Protein AF-A0A3R7PJN4-F1 (afdb_monomer)

Organism: Penaeus vannamei (NCBI:txid6689)

InterPro domains:
  IPR027819 Guanine nucleotide exchange factor C9orf72 [PF15019] (4-76)
  IPR027819 Guanine nucleotide exchange factor C9orf72 [PS51835] (1-206)
  IPR027819 Guanine nucleotide exchange factor C9orf72 [PTHR31855] (3-205)

Foldseek 3Di:
DVVCLLDDPVLVVLADDDDPPDADADALRRPYYDGDADPVRDTPDAQLRCLCRQAKDWDQDPPVRWIWIFDHNVVSVVSNVVQVVVVVVCVVVVHPRPRDDRPPGIHTDDDDFPLVVVLVVVLVVCPVPDPVVSSVSSVVSSVVLLVLLVVLVVCCVPPVVVCCVVVVDPALLVVSCVVVVGDPNRVSSSQVSNCVVPPPSNVVRVD

Nearest PDB structures (foldseek):
  6lt0-assembly1_F  TM=8.855E-01  e=4.255E-09  Homo sapiens
  5u1a-assembly1_F  TM=3.005E-01  e=2.793E+00  Helicobacter pylori
  6rz8-assembly1_A  TM=2.464E-01  e=9.969E+00  Homo sapiens
  6tq9-assembly1_A  TM=1.729E-01  e=7.466E+00  Homo sapiens

pLDDT: me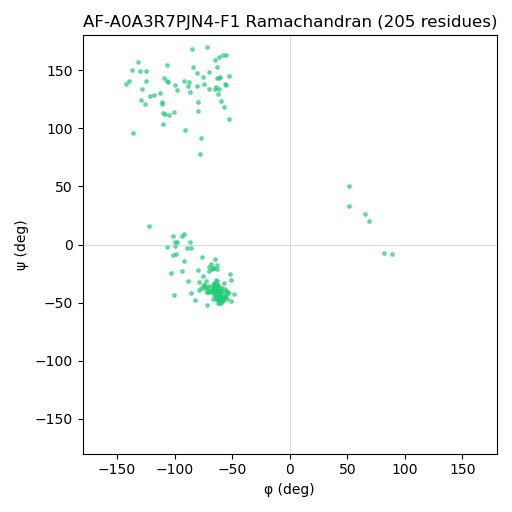an 86.38, std 9.2, range [49.72, 96.75]

Mean predicted aligned error: 6.64 Å

Secondary structure (DSSP, 8-state):
--GGGGS-TTTGGG-B---TTS-----TT-SSB--PPPTTS-----HHHHHTSSS--EEEETTTTEEEEPPPHHHHHHHHHHHHHHHHHHHHTT----PPPSTTS-EE-----HHHHHHHHHHHTTTTS-HHHHHHHHHHHHHHHHHHHHHHHHHHHHTHHHHHHHH--SSHHHHHHHHHT--HHHHHHHHHHHHHHSTTHHHHHH-

Solvent-accessible surface area (backbone atoms only — not comparable to full-atom values): 12279 Å² total; per-residue (Å²): 118,76,73,64,75,78,51,59,78,86,50,52,83,45,36,46,90,62,58,95,90,54,88,49,77,78,59,47,84,45,77,45,72,53,68,65,58,47,97,85,68,51,68,81,73,56,46,60,51,59,41,66,21,92,57,57,52,76,50,73,40,78,91,77,73,43,48,28,28,40,50,59,62,56,57,32,53,51,49,28,54,51,50,52,52,51,53,53,50,26,64,75,67,74,46,78,86,78,75,61,81,59,88,80,50,66,45,74,68,88,76,81,33,64,65,59,54,53,51,49,59,58,51,60,72,40,66,89,51,58,70,66,59,53,51,51,51,52,52,52,51,54,50,50,45,51,52,51,15,51,48,52,55,52,42,54,75,70,43,38,79,58,43,43,72,73,70,65,51,92,46,63,56,60,47,50,27,65,76,68,73,35,54,77,56,40,43,52,54,31,40,53,50,26,26,72,76,40,76,64,44,48,45,67,53,74,107

Radius of gyration: 19.87 Å; Cα contacts (8 Å, |Δi|>4): 194; chains: 1; bounding box: 52×31×54 Å

Structure (mmCIF, N/CA/C/O backbone):
data_AF-A0A3R7PJN4-F1
#
_entry.id   AF-A0A3R7PJN4-F1
#
loop_
_atom_site.group_PDB
_atom_site.id
_atom_site.type_symbol
_atom_site.label_atom_id
_atom_site.label_alt_id
_atom_site.label_comp_id
_atom_site.label_asym_id
_atom_site.label_entity_id
_atom_site.label_seq_id
_atom_site.pdbx_PDB_ins_code
_atom_site.Cartn_x
_atom_site.Cartn_y
_atom_site.Cartn_z
_atom_site.occupancy
_atom_site.B_iso_or_equiv
_atom_site.auth_seq_id
_atom_site.auth_comp_id
_atom_site.auth_asym_id
_atom_site.auth_atom_id
_atom_site.pdbx_PDB_model_num
ATOM 1 N N . MET A 1 1 ? -17.614 3.278 -0.167 1.00 60.38 1 MET A N 1
ATOM 2 C CA . MET A 1 1 ? -16.327 2.644 -0.522 1.00 60.38 1 MET A CA 1
ATOM 3 C C . MET A 1 1 ? -15.452 2.626 0.725 1.00 60.38 1 MET A C 1
ATOM 5 O O . MET A 1 1 ? -14.928 3.664 1.093 1.00 60.38 1 MET A O 1
ATOM 9 N N . TRP A 1 2 ? -15.399 1.496 1.438 1.00 81.19 2 TRP A N 1
ATOM 10 C CA . TRP A 1 2 ? -14.780 1.407 2.773 1.00 81.19 2 TRP A CA 1
ATOM 11 C C . TRP A 1 2 ? -13.247 1.556 2.729 1.00 81.19 2 TRP A C 1
ATOM 13 O O . TRP A 1 2 ? -12.684 2.296 3.523 1.00 81.19 2 TRP A O 1
ATOM 23 N N . ILE A 1 3 ? -12.588 0.978 1.716 1.00 85.94 3 ILE A N 1
ATOM 24 C CA . ILE A 1 3 ? -11.120 1.035 1.549 1.00 85.94 3 ILE A CA 1
ATOM 25 C C . ILE A 1 3 ? -10.607 2.469 1.326 1.00 85.94 3 ILE A C 1
ATOM 27 O O . ILE A 1 3 ? -9.560 2.831 1.849 1.00 85.94 3 ILE A O 1
ATOM 31 N N . ALA A 1 4 ? -11.367 3.314 0.621 1.00 87.19 4 ALA A N 1
ATOM 32 C CA . ALA A 1 4 ? -10.977 4.702 0.351 1.00 87.19 4 ALA A CA 1
ATOM 33 C C . ALA A 1 4 ? -10.846 5.564 1.619 1.00 87.19 4 ALA A C 1
ATOM 35 O O . ALA A 1 4 ? -10.234 6.623 1.575 1.00 87.19 4 ALA A O 1
ATOM 36 N N . GLN A 1 5 ? -11.416 5.129 2.749 1.00 89.00 5 GLN A N 1
ATOM 37 C CA . GLN A 1 5 ? -11.295 5.846 4.023 1.00 89.00 5 GLN A CA 1
ATOM 38 C C . GLN A 1 5 ? -9.870 5.808 4.593 1.00 89.00 5 GLN A C 1
ATOM 40 O O . GLN A 1 5 ? -9.554 6.611 5.467 1.00 89.00 5 GLN A O 1
ATOM 45 N N . PHE A 1 6 ? -9.029 4.892 4.101 1.00 90.62 6 PHE A N 1
ATOM 46 C CA . PHE A 1 6 ? -7.635 4.728 4.514 1.00 90.62 6 PHE A CA 1
ATOM 47 C C . PHE A 1 6 ? -6.634 5.371 3.543 1.00 90.62 6 PHE A C 1
ATOM 49 O O . PHE A 1 6 ? -5.433 5.313 3.786 1.00 90.62 6 PHE A O 1
ATOM 56 N N . SER A 1 7 ? -7.110 5.967 2.448 1.00 86.44 7 SER A N 1
ATOM 57 C CA . SER A 1 7 ? -6.264 6.657 1.473 1.00 86.44 7 SER A CA 1
ATOM 58 C C . SER A 1 7 ? -5.978 8.095 1.895 1.00 86.44 7 SER A C 1
ATOM 60 O O . SER A 1 7 ? -6.796 8.740 2.555 1.00 86.44 7 SER A O 1
ATOM 62 N N . ASP A 1 8 ? -4.838 8.621 1.448 1.00 83.88 8 ASP A N 1
ATOM 63 C CA . ASP A 1 8 ? -4.563 10.052 1.537 1.00 83.88 8 ASP A CA 1
ATOM 64 C C . ASP A 1 8 ? -5.616 10.828 0.714 1.00 83.88 8 ASP A C 1
ATOM 66 O O . ASP A 1 8 ? -5.901 10.444 -0.428 1.00 83.88 8 ASP A O 1
ATOM 70 N N . PRO A 1 9 ? -6.205 11.915 1.250 1.00 84.81 9 PRO A N 1
ATOM 71 C CA . PRO A 1 9 ? -7.140 12.758 0.508 1.00 84.81 9 PRO A CA 1
ATOM 72 C C . PRO A 1 9 ? -6.627 13.224 -0.863 1.00 84.81 9 PRO A C 1
ATOM 74 O O . PRO A 1 9 ? -7.428 13.400 -1.779 1.00 84.81 9 PRO A O 1
ATOM 77 N N . SER A 1 10 ? -5.313 13.397 -1.019 1.00 85.94 10 SER A N 1
ATOM 78 C CA . SER A 1 10 ? -4.667 13.775 -2.281 1.00 85.94 10 SER A CA 1
ATOM 79 C C . SER A 1 10 ? -4.679 12.668 -3.345 1.00 85.94 10 SER A C 1
ATOM 81 O O . SER A 1 10 ? -4.627 12.976 -4.534 1.00 85.94 10 SER A O 1
ATOM 83 N N . GLU A 1 11 ? -4.818 11.396 -2.958 1.00 83.88 11 GLU A N 1
ATOM 84 C CA . GLU A 1 11 ? -4.874 10.252 -3.882 1.00 83.88 11 GLU A CA 1
ATOM 85 C C . GLU A 1 11 ? -6.308 9.887 -4.307 1.00 83.88 11 GLU A C 1
ATOM 87 O O . GLU A 1 11 ? -6.516 9.157 -5.284 1.00 83.88 11 GLU A O 1
ATOM 92 N N . LEU A 1 12 ? -7.322 10.415 -3.612 1.00 84.88 12 LEU A N 1
ATOM 93 C CA . LEU A 1 12 ? -8.732 10.156 -3.921 1.00 84.88 12 LEU A CA 1
ATOM 94 C C . LEU A 1 12 ? -9.150 10.590 -5.339 1.00 84.88 12 LEU A C 1
ATOM 96 O O . LEU A 1 12 ? -9.867 9.817 -5.980 1.00 84.88 12 LEU A O 1
ATOM 100 N N . PRO A 1 13 ? -8.710 11.745 -5.883 1.00 89.00 13 PRO A N 1
ATOM 101 C CA . PRO A 1 13 ? -9.045 12.144 -7.254 1.00 89.00 13 PRO A CA 1
ATOM 102 C C . PRO A 1 13 ? -8.504 11.186 -8.324 1.00 89.00 13 PRO A C 1
ATOM 104 O O . PRO A 1 13 ? -9.025 11.149 -9.435 1.00 89.00 13 PRO A O 1
ATOM 107 N N . VAL A 1 14 ? -7.477 10.398 -7.990 1.00 87.69 14 VAL A N 1
ATOM 108 C CA . VAL A 1 14 ? -6.848 9.406 -8.879 1.00 87.69 14 VAL A CA 1
ATOM 109 C C . VAL A 1 14 ? -7.500 8.021 -8.725 1.00 87.69 14 VAL A C 1
ATOM 111 O O . VAL A 1 14 ? -7.012 7.019 -9.242 1.00 87.69 14 VAL A O 1
ATOM 114 N N . SER A 1 15 ? -8.614 7.932 -7.999 1.00 89.75 15 SER A N 1
ATOM 115 C CA . SER A 1 15 ? -9.403 6.712 -7.839 1.00 89.75 15 SER A CA 1
ATOM 116 C C . SER A 1 15 ? -10.700 6.784 -8.641 1.00 89.75 15 SER A C 1
ATOM 118 O O . SER A 1 15 ? -11.234 7.858 -8.909 1.00 89.75 15 SER A O 1
ATOM 120 N N . ARG A 1 16 ? -11.239 5.624 -9.025 1.00 88.56 16 ARG A N 1
ATOM 121 C CA . ARG A 1 16 ? -12.432 5.531 -9.872 1.00 88.56 16 ARG A CA 1
ATOM 122 C C . ARG A 1 16 ? -13.489 4.609 -9.280 1.00 88.56 16 ARG A C 1
ATOM 124 O O . ARG A 1 16 ? -13.254 3.418 -9.062 1.00 88.56 16 ARG A O 1
ATOM 131 N N . LEU A 1 17 ? -14.690 5.158 -9.107 1.00 85.06 17 LEU A N 1
ATOM 132 C CA . LEU A 1 17 ? -15.890 4.384 -8.804 1.00 85.06 17 LEU A CA 1
ATOM 133 C C . LEU A 1 17 ? -16.375 3.648 -10.053 1.00 85.06 17 LEU A C 1
ATOM 135 O O . LEU A 1 17 ? -16.381 4.189 -11.156 1.00 85.06 17 LEU A O 1
ATOM 139 N N . CYS A 1 18 ? -16.780 2.400 -9.858 1.00 83.62 18 CYS A N 1
ATOM 140 C CA . CYS A 1 18 ? -17.282 1.539 -10.916 1.00 83.62 18 CYS A CA 1
ATOM 141 C C . CYS A 1 18 ? -18.812 1.564 -10.910 1.00 83.62 18 CYS A C 1
ATOM 143 O O . CYS A 1 18 ? -19.429 1.442 -9.851 1.00 83.62 18 CYS A O 1
ATOM 145 N N . LEU A 1 19 ? -19.410 1.725 -12.087 1.00 81.12 19 LEU A N 1
ATOM 146 C CA . LEU A 1 19 ? -20.859 1.713 -12.286 1.00 81.12 19 LEU A CA 1
ATOM 147 C C . LEU A 1 19 ? -21.257 0.391 -12.949 1.00 81.12 19 LEU A C 1
ATOM 149 O O . LEU A 1 19 ? -20.549 -0.098 -13.824 1.00 81.12 19 LEU A O 1
ATOM 153 N N . SER A 1 20 ? -22.378 -0.191 -12.523 1.00 74.12 20 SER A N 1
ATOM 154 C CA . SER A 1 20 ? -22.782 -1.563 -12.877 1.00 74.12 20 SER A CA 1
ATOM 155 C C . SER A 1 20 ? -23.103 -1.782 -14.358 1.00 74.12 20 SER A C 1
ATOM 157 O O . SER A 1 20 ? -23.098 -2.919 -14.818 1.00 74.12 20 SER A O 1
ATOM 159 N N . TYR A 1 21 ? -23.390 -0.715 -15.100 1.00 74.50 21 TYR A N 1
ATOM 160 C CA . TYR A 1 21 ? -23.859 -0.764 -16.486 1.00 74.50 21 TYR A CA 1
ATOM 161 C C . TYR A 1 21 ? -22.755 -0.516 -17.525 1.00 74.50 21 TYR A C 1
ATOM 163 O O . TYR A 1 21 ? -23.032 -0.492 -18.721 1.00 74.50 21 TYR A O 1
ATOM 171 N N . THR A 1 22 ? -21.507 -0.328 -17.092 1.00 76.62 22 THR A N 1
ATOM 172 C CA . THR A 1 22 ? -20.364 -0.073 -17.975 1.00 76.62 22 THR A CA 1
ATOM 173 C C . THR A 1 22 ? -19.248 -1.081 -17.737 1.00 76.62 22 THR A C 1
ATOM 175 O O . THR A 1 22 ? -18.951 -1.463 -16.605 1.00 76.62 22 THR A O 1
ATOM 178 N N . GLN A 1 23 ? -18.600 -1.513 -18.820 1.00 75.56 23 GLN A N 1
ATOM 179 C CA . GLN A 1 23 ? -17.358 -2.272 -18.719 1.00 75.56 23 GLN A CA 1
ATOM 180 C C . GLN A 1 23 ? -16.205 -1.306 -18.459 1.00 75.56 23 GLN A C 1
ATOM 182 O O . GLN A 1 23 ? -15.960 -0.385 -19.236 1.00 75.56 23 GLN A O 1
ATOM 187 N N . TRP A 1 24 ? -15.484 -1.529 -17.364 1.00 80.75 24 TRP A N 1
ATOM 188 C CA . TRP A 1 24 ? -14.350 -0.702 -16.970 1.00 80.75 24 TRP A CA 1
ATOM 189 C C . TRP A 1 24 ? -13.059 -1.493 -17.131 1.00 80.75 24 TRP A C 1
ATOM 191 O O . TRP A 1 24 ? -12.820 -2.452 -16.399 1.00 80.75 24 TRP A O 1
ATOM 201 N N . SER A 1 25 ? -12.203 -1.081 -18.067 1.00 82.56 25 SER A N 1
ATOM 202 C CA . SER A 1 25 ? -10.863 -1.653 -18.198 1.00 82.56 25 SER A CA 1
ATOM 203 C C . SER A 1 25 ? -9.970 -1.242 -17.031 1.00 82.56 25 SER A C 1
ATOM 205 O O . SER A 1 25 ? -10.080 -0.122 -16.524 1.00 82.56 25 SER A O 1
ATOM 207 N N . PHE A 1 26 ? -9.043 -2.118 -16.648 1.00 86.31 26 PHE A N 1
ATOM 208 C CA . PHE A 1 26 ? -7.996 -1.782 -15.687 1.00 86.31 26 PHE A CA 1
ATOM 209 C C . PHE A 1 26 ? -7.063 -0.694 -16.241 1.00 86.31 26 PHE A C 1
ATOM 211 O O . PHE A 1 26 ? -6.618 -0.786 -17.392 1.00 86.31 26 PHE A O 1
ATOM 218 N N . HIS A 1 27 ? -6.741 0.300 -15.406 1.00 88.12 27 HIS A N 1
ATOM 219 C CA . HIS A 1 27 ? -5.726 1.316 -15.694 1.00 88.12 27 HIS A CA 1
ATOM 220 C C . HIS A 1 27 ? -4.625 1.315 -14.623 1.00 88.12 27 HIS A C 1
ATOM 222 O O . HIS A 1 27 ? -4.946 1.453 -13.443 1.00 88.12 27 HIS A O 1
ATOM 228 N N . PRO A 1 28 ? -3.339 1.229 -15.009 1.00 87.12 28 PRO A N 1
ATOM 229 C CA . PRO A 1 28 ? -2.222 1.124 -14.063 1.00 87.12 28 PRO A CA 1
ATOM 230 C C . PRO A 1 28 ? -1.986 2.375 -13.206 1.00 87.12 28 PRO A C 1
ATOM 232 O O . PRO A 1 28 ? -1.357 2.269 -12.157 1.00 87.12 28 PRO A O 1
ATOM 235 N N . GLY A 1 29 ? -2.477 3.540 -13.645 1.00 87.06 29 GLY A N 1
ATOM 236 C CA . GLY A 1 29 ? -2.288 4.823 -12.960 1.00 87.06 29 GLY A CA 1
ATOM 237 C C . GLY A 1 29 ? -3.353 5.176 -11.918 1.00 87.06 29 GLY A C 1
ATOM 238 O O . GLY A 1 29 ? -3.240 6.225 -11.297 1.00 87.06 29 GLY A O 1
ATOM 239 N N . LEU A 1 30 ? -4.391 4.351 -11.739 1.00 89.44 30 LEU A N 1
ATOM 240 C CA . LEU A 1 30 ? -5.427 4.601 -10.731 1.00 89.44 30 LEU A CA 1
ATOM 241 C C . LEU A 1 30 ? -5.036 3.986 -9.384 1.00 89.44 30 LEU A C 1
ATOM 243 O O . LEU A 1 30 ? -4.622 2.828 -9.347 1.00 89.44 30 LEU A O 1
ATOM 247 N N . SER A 1 31 ? -5.241 4.727 -8.289 1.00 88.25 31 SER A N 1
ATOM 248 C CA . SER A 1 31 ? -4.926 4.253 -6.927 1.00 88.25 31 SER A CA 1
ATOM 249 C C . SER A 1 31 ? -5.919 3.181 -6.466 1.00 88.25 31 SER A C 1
ATOM 251 O O . SER A 1 31 ? -5.532 2.065 -6.122 1.00 88.25 31 SER A O 1
ATOM 253 N N . ILE A 1 32 ? -7.225 3.465 -6.557 1.00 91.56 32 ILE A N 1
ATOM 254 C CA . ILE A 1 32 ? -8.272 2.465 -6.334 1.00 91.56 32 ILE A CA 1
ATOM 255 C C . ILE A 1 32 ? -9.249 2.461 -7.502 1.00 91.56 32 ILE A C 1
ATOM 257 O O . ILE A 1 32 ? -9.734 3.504 -7.937 1.00 91.56 32 ILE A O 1
ATOM 261 N N . GLN A 1 33 ? -9.584 1.274 -7.997 1.00 89.94 33 GLN A N 1
ATOM 262 C CA . GLN A 1 33 ? -10.549 1.107 -9.077 1.00 89.94 33 GLN A CA 1
ATOM 263 C C . GLN A 1 33 ? -11.413 -0.131 -8.857 1.00 89.94 33 GLN A C 1
ATOM 265 O O . GLN A 1 33 ? -10.920 -1.187 -8.465 1.00 89.94 33 GLN A O 1
ATOM 270 N N . GLY A 1 34 ? -12.710 -0.001 -9.129 1.00 86.56 34 GLY A N 1
ATOM 271 C CA . GLY A 1 34 ? -13.596 -1.155 -9.256 1.00 86.56 34 GLY A CA 1
ATOM 272 C C . GLY A 1 34 ? -13.596 -1.681 -10.691 1.00 86.56 34 GLY A C 1
ATOM 273 O O . GLY A 1 34 ? -13.615 -0.897 -11.642 1.00 86.56 34 GLY A O 1
ATOM 274 N N . ILE A 1 35 ? -13.596 -3.004 -10.840 1.00 82.62 35 ILE A N 1
ATOM 275 C CA . ILE A 1 35 ? -13.729 -3.687 -12.129 1.00 82.62 35 ILE A CA 1
ATOM 276 C C . ILE A 1 35 ? -14.892 -4.661 -12.011 1.00 82.62 35 ILE A C 1
ATOM 278 O O . ILE A 1 35 ? -14.882 -5.551 -11.160 1.00 82.62 35 ILE A O 1
ATOM 282 N N . VAL A 1 36 ? -15.899 -4.479 -12.860 1.00 75.62 36 VAL A N 1
ATOM 283 C CA . VAL A 1 36 ? -17.042 -5.390 -12.958 1.00 75.62 36 VAL A CA 1
ATOM 284 C C . VAL A 1 36 ? -16.683 -6.508 -13.932 1.00 75.62 36 VAL A C 1
ATOM 286 O O . VAL A 1 36 ? -16.168 -6.251 -15.021 1.00 75.62 36 VAL A O 1
ATOM 289 N N . ARG A 1 37 ? -16.929 -7.757 -13.522 1.00 75.56 37 ARG A N 1
ATOM 290 C CA . ARG A 1 37 ? -16.758 -8.935 -14.382 1.00 75.56 37 ARG A CA 1
ATOM 291 C C . ARG A 1 37 ? -17.680 -8.849 -15.587 1.00 75.56 37 ARG A C 1
ATOM 293 O O . ARG A 1 37 ? -18.823 -8.417 -15.463 1.00 75.56 37 ARG A O 1
ATOM 300 N N . SER A 1 38 ? -17.190 -9.314 -16.732 1.00 69.50 38 SER A N 1
ATOM 301 C CA . SER A 1 38 ? -18.059 -9.539 -17.885 1.00 69.50 38 SER A CA 1
ATOM 302 C C . SER A 1 38 ? -19.132 -10.584 -17.544 1.00 69.50 38 SER A C 1
ATOM 304 O O . SER A 1 38 ? -18.961 -11.380 -16.616 1.00 69.50 38 SER A O 1
ATOM 306 N N . SER A 1 39 ? -20.216 -10.631 -18.322 1.00 66.12 39 SER A N 1
ATOM 307 C CA . SER A 1 39 ? -21.280 -11.646 -18.220 1.00 66.12 39 SER A CA 1
ATOM 308 C C . SER A 1 39 ? -20.746 -13.082 -18.244 1.00 66.12 39 SER A C 1
ATOM 310 O O . SER A 1 39 ? -21.361 -13.983 -17.685 1.00 66.12 39 SER A O 1
ATOM 312 N N . ASN A 1 40 ? -19.571 -13.278 -18.842 1.00 67.19 40 ASN A N 1
ATOM 313 C CA . ASN A 1 40 ? -18.905 -14.571 -18.986 1.00 67.19 40 ASN A CA 1
ATOM 314 C C . ASN A 1 40 ? -18.034 -14.928 -17.760 1.00 67.19 40 ASN A C 1
ATOM 316 O O . ASN A 1 40 ? -17.343 -15.939 -17.765 1.00 67.19 40 ASN A O 1
ATOM 320 N N . GLY A 1 41 ? -18.017 -14.086 -16.720 1.00 65.31 41 GLY A N 1
ATOM 321 C CA . GLY A 1 41 ? -17.218 -14.275 -15.504 1.00 65.31 41 GLY A CA 1
ATOM 322 C C . GLY A 1 41 ? -15.754 -13.838 -15.616 1.00 65.31 41 GLY A C 1
ATOM 323 O O . GLY A 1 41 ? -15.058 -13.788 -14.600 1.00 65.31 41 GLY A O 1
ATOM 324 N N . GLU A 1 42 ? -15.288 -13.475 -16.813 1.00 66.50 42 GLU A N 1
ATOM 325 C CA . GLU A 1 42 ? -13.910 -13.045 -17.044 1.00 66.50 42 GLU A CA 1
ATOM 326 C C . GLU A 1 42 ? -13.637 -11.621 -16.539 1.00 66.50 42 GLU A C 1
ATOM 328 O O . GLU A 1 42 ? -14.477 -10.716 -16.625 1.00 66.50 42 GLU A O 1
ATOM 333 N N . VAL A 1 43 ? -12.419 -11.428 -16.025 1.00 67.56 43 VAL A N 1
ATOM 334 C CA . VAL A 1 43 ? -11.860 -10.122 -15.671 1.00 67.56 43 VAL A CA 1
ATOM 335 C C . VAL A 1 43 ? -10.737 -9.827 -16.660 1.00 67.56 43 VAL A C 1
ATOM 337 O O . VAL A 1 43 ? -9.765 -10.575 -16.730 1.00 67.56 43 VAL A O 1
ATOM 340 N N . ASN A 1 44 ? -10.839 -8.724 -17.399 1.00 67.88 44 ASN A N 1
ATOM 341 C CA . ASN A 1 44 ? -9.797 -8.297 -18.330 1.00 67.88 44 ASN A CA 1
ATOM 342 C C . ASN A 1 44 ? -8.630 -7.631 -17.567 1.00 67.88 44 ASN A C 1
ATOM 344 O O . ASN A 1 44 ? -8.535 -6.403 -17.488 1.00 67.88 44 ASN A O 1
ATOM 348 N N . LEU A 1 45 ? -7.780 -8.452 -16.942 1.00 74.88 45 LEU A N 1
ATOM 349 C CA . LEU A 1 45 ? -6.524 -8.043 -16.310 1.00 74.88 45 LEU A CA 1
ATOM 350 C C . LEU A 1 45 ? -5.356 -8.593 -17.127 1.00 74.88 45 LEU A C 1
ATOM 352 O O . LEU A 1 45 ? -5.042 -9.777 -17.037 1.00 74.88 45 LEU A O 1
ATOM 356 N N . SER A 1 46 ? -4.693 -7.737 -17.907 1.00 79.06 46 SER A N 1
ATOM 357 C CA . SER A 1 46 ? -3.453 -8.137 -18.570 1.00 79.06 46 SER A CA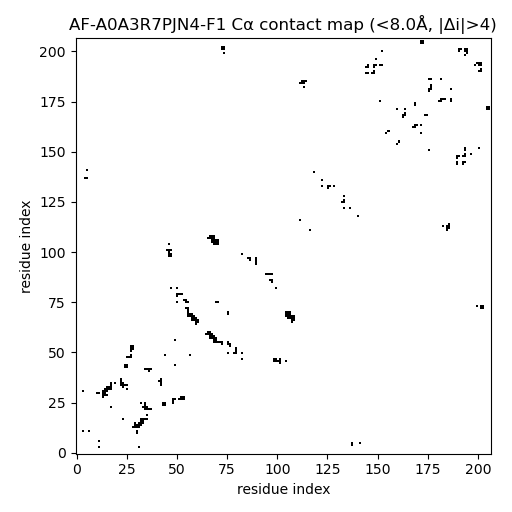 1
ATOM 358 C C . SER A 1 46 ? -2.276 -8.059 -17.598 1.00 79.06 46 SER A C 1
ATOM 360 O O . SER A 1 46 ? -2.119 -7.088 -16.855 1.00 79.06 46 SER A O 1
ATOM 362 N N . ALA A 1 47 ? -1.422 -9.080 -17.627 1.00 78.88 47 ALA A N 1
ATOM 363 C CA . ALA A 1 47 ? -0.208 -9.150 -16.815 1.00 78.88 47 ALA A CA 1
ATOM 364 C C . ALA A 1 47 ? 0.707 -7.936 -17.024 1.00 78.88 47 ALA A C 1
ATOM 366 O O . ALA A 1 47 ? 1.222 -7.364 -16.067 1.00 78.88 47 ALA A O 1
ATOM 367 N N . GLN A 1 48 ? 0.821 -7.496 -18.275 1.00 80.06 48 GLN A N 1
ATOM 368 C CA . GLN A 1 48 ? 1.572 -6.310 -18.667 1.00 80.06 48 GLN A CA 1
ATOM 369 C C . GLN A 1 48 ? 1.058 -5.049 -17.959 1.00 80.06 48 GLN A C 1
ATOM 371 O O . GLN A 1 48 ? 1.838 -4.337 -17.334 1.00 80.06 48 GLN A O 1
ATOM 376 N N . LYS A 1 49 ? -0.262 -4.814 -17.947 1.00 83.50 49 LYS A N 1
ATOM 377 C CA . LYS A 1 49 ? -0.831 -3.651 -17.252 1.00 83.50 49 LYS A CA 1
ATOM 378 C C . LYS A 1 49 ? -0.639 -3.731 -15.740 1.00 83.50 49 LYS A C 1
ATOM 380 O O . LYS A 1 49 ? -0.452 -2.697 -15.109 1.00 83.50 49 LYS A O 1
ATOM 385 N N . LEU A 1 50 ? -0.677 -4.931 -15.153 1.00 87.25 50 LEU A N 1
ATOM 386 C CA . LEU A 1 50 ? -0.396 -5.103 -13.725 1.00 87.25 50 LEU A CA 1
ATOM 387 C C . LEU A 1 50 ? 1.044 -4.688 -13.393 1.00 87.25 50 LEU A C 1
ATOM 389 O O . LEU A 1 50 ? 1.253 -3.953 -12.433 1.00 87.25 50 LEU A O 1
ATOM 393 N N . ILE A 1 51 ? 2.018 -5.113 -14.203 1.00 86.75 51 ILE A N 1
ATOM 394 C CA . ILE A 1 51 ? 3.438 -4.772 -14.026 1.00 86.75 51 ILE A CA 1
ATOM 395 C C . ILE A 1 51 ? 3.692 -3.274 -14.249 1.00 86.75 51 ILE A C 1
ATOM 397 O O . ILE A 1 51 ? 4.449 -2.670 -13.495 1.00 86.75 51 ILE A O 1
ATOM 401 N N . GLN A 1 52 ? 3.038 -2.670 -15.245 1.00 86.56 52 GLN A N 1
ATOM 402 C CA . GLN A 1 52 ? 3.192 -1.253 -15.597 1.00 86.56 52 GLN A CA 1
ATOM 403 C C . GLN A 1 52 ? 2.708 -0.283 -14.507 1.00 86.56 52 GLN A C 1
ATOM 405 O O . GLN A 1 52 ? 2.990 0.912 -14.591 1.00 86.56 52 GLN A O 1
ATOM 410 N N . SER A 1 53 ? 1.985 -0.751 -13.483 1.00 88.94 53 SER A N 1
ATOM 411 C CA . SER A 1 53 ? 1.643 0.110 -12.350 1.00 88.94 53 SER A CA 1
ATOM 412 C C . SER A 1 53 ? 2.900 0.563 -11.607 1.00 88.94 53 SER A C 1
ATOM 414 O O . SER A 1 53 ? 3.864 -0.188 -11.460 1.00 88.94 53 SER A O 1
ATOM 416 N N . SER A 1 54 ? 2.887 1.804 -11.123 1.00 85.56 54 SER A N 1
ATOM 417 C CA . SER A 1 54 ? 4.007 2.394 -10.385 1.00 85.56 54 SER A CA 1
ATOM 418 C C . SER A 1 54 ? 4.200 1.782 -8.997 1.00 85.56 54 SER A C 1
ATOM 420 O O . SER A 1 54 ? 5.274 1.912 -8.415 1.00 85.56 54 SER A O 1
ATOM 422 N N . ARG A 1 55 ? 3.171 1.119 -8.459 1.00 87.94 55 ARG A N 1
ATOM 423 C CA . ARG A 1 55 ? 3.181 0.492 -7.136 1.00 87.94 55 ARG A CA 1
ATOM 424 C C . ARG A 1 55 ? 2.640 -0.938 -7.214 1.00 87.94 55 ARG A C 1
ATOM 426 O O . ARG A 1 55 ? 1.867 -1.245 -8.124 1.00 87.94 55 ARG A O 1
ATOM 433 N N . PRO A 1 56 ? 2.999 -1.804 -6.248 1.00 91.50 56 PRO A N 1
ATOM 434 C CA . PRO A 1 56 ? 2.355 -3.099 -6.095 1.00 91.50 56 PRO A CA 1
ATOM 435 C C . PRO A 1 56 ? 0.832 -2.983 -6.002 1.00 91.50 56 PRO A C 1
ATOM 437 O O . PRO A 1 56 ? 0.295 -2.054 -5.399 1.00 91.50 56 PRO A O 1
ATOM 440 N N . LEU A 1 57 ? 0.136 -3.965 -6.563 1.00 91.69 57 LEU A N 1
ATOM 441 C CA . LEU A 1 57 ? -1.315 -4.002 -6.649 1.00 91.69 57 LEU A CA 1
ATOM 442 C C . LEU A 1 57 ? -1.890 -5.060 -5.715 1.00 91.69 57 LEU A C 1
ATOM 444 O O . LEU A 1 57 ? -1.362 -6.164 -5.590 1.00 91.69 57 LEU A O 1
ATOM 448 N N . THR A 1 58 ? -3.037 -4.741 -5.120 1.00 92.12 58 THR A N 1
ATOM 449 C CA . THR A 1 58 ? -3.876 -5.710 -4.410 1.00 92.12 58 THR A CA 1
ATOM 450 C C . THR A 1 58 ? -5.167 -5.918 -5.194 1.00 92.12 58 THR A C 1
ATOM 452 O O . THR A 1 58 ? -5.911 -4.973 -5.446 1.00 92.12 58 THR A O 1
ATOM 455 N N . VAL A 1 59 ? -5.449 -7.163 -5.567 1.00 90.50 59 VAL A N 1
ATOM 456 C CA . VAL A 1 59 ? -6.690 -7.577 -6.223 1.00 90.50 59 VAL A CA 1
ATOM 457 C C . VAL A 1 59 ? -7.604 -8.202 -5.177 1.00 90.50 59 VAL A C 1
ATOM 459 O O . VAL A 1 59 ? -7.306 -9.264 -4.628 1.00 90.50 59 VAL A O 1
ATOM 462 N N . VAL A 1 60 ? -8.731 -7.539 -4.917 1.00 91.12 60 VAL A N 1
ATOM 463 C CA . VAL A 1 60 ? -9.767 -8.007 -3.991 1.00 91.12 60 VAL A CA 1
ATOM 464 C C . VAL A 1 60 ? -10.949 -8.536 -4.795 1.00 91.12 60 VAL A C 1
ATOM 466 O O . VAL A 1 60 ? -11.661 -7.781 -5.455 1.00 91.12 60 VAL A O 1
ATOM 469 N N . ASP A 1 61 ? -11.166 -9.845 -4.733 1.00 88.81 61 ASP A N 1
ATOM 470 C CA . ASP A 1 61 ? -12.340 -10.497 -5.303 1.00 88.81 61 ASP A CA 1
ATOM 471 C C . ASP A 1 61 ? -13.439 -10.569 -4.242 1.00 88.81 61 ASP A C 1
ATOM 473 O O . ASP A 1 61 ? -13.436 -11.450 -3.381 1.00 88.81 61 ASP A O 1
ATOM 477 N N . ILE A 1 62 ? -14.380 -9.626 -4.309 1.00 88.00 62 ILE A N 1
ATOM 478 C CA . ILE A 1 62 ? -15.492 -9.521 -3.356 1.00 88.00 62 ILE A CA 1
ATOM 479 C C . ILE A 1 62 ? -16.426 -10.736 -3.462 1.00 88.00 62 ILE A C 1
ATOM 481 O O . ILE A 1 62 ? -16.931 -11.206 -2.449 1.00 88.00 62 ILE A O 1
ATOM 485 N N . SER A 1 63 ? -16.636 -11.278 -4.667 1.00 86.62 63 SER A N 1
ATOM 486 C CA . SER A 1 63 ? -17.552 -12.404 -4.886 1.00 86.62 63 SER A CA 1
ATOM 487 C C . SER A 1 63 ? -17.022 -13.711 -4.301 1.00 86.62 63 SER A C 1
ATOM 489 O O . SER A 1 63 ? -17.806 -14.528 -3.829 1.00 86.62 63 SER A O 1
ATOM 491 N N . ARG A 1 64 ? -15.701 -13.926 -4.346 1.00 86.50 64 ARG A N 1
ATOM 492 C CA . ARG A 1 64 ? -15.060 -15.136 -3.797 1.00 86.50 64 ARG A CA 1
ATOM 493 C C . ARG A 1 64 ? -14.458 -14.928 -2.407 1.00 86.50 64 ARG A C 1
ATOM 495 O O . ARG A 1 64 ? -14.003 -15.895 -1.809 1.00 86.50 64 ARG A O 1
ATOM 502 N N . GLY A 1 65 ? -14.408 -13.690 -1.916 1.00 87.94 65 GLY A N 1
ATOM 503 C CA . GLY A 1 65 ? -13.753 -13.341 -0.654 1.00 87.94 65 GLY A CA 1
ATOM 504 C C . GLY A 1 65 ? -12.237 -13.562 -0.670 1.00 87.94 65 GLY A C 1
ATOM 505 O O . GLY A 1 65 ? -11.650 -13.825 0.374 1.00 87.94 65 GLY A O 1
ATOM 506 N N . THR A 1 66 ? -11.592 -13.501 -1.841 1.00 90.00 66 THR A N 1
ATOM 507 C CA . THR A 1 66 ? -10.149 -13.768 -1.971 1.00 90.00 66 THR A CA 1
ATOM 508 C C . THR A 1 66 ? -9.359 -12.491 -2.202 1.00 90.00 66 THR A C 1
ATOM 510 O O . THR A 1 66 ? -9.768 -11.644 -2.996 1.00 90.00 66 THR A O 1
ATOM 513 N N . VAL A 1 67 ? -8.184 -12.397 -1.582 1.00 91.88 67 VAL A N 1
ATOM 514 C CA . VAL A 1 67 ? -7.247 -11.285 -1.770 1.00 91.88 67 VAL A CA 1
ATOM 515 C C . VAL A 1 67 ? -5.946 -11.819 -2.354 1.00 91.88 67 VAL A C 1
ATOM 517 O O . VAL A 1 67 ? -5.367 -12.776 -1.835 1.00 91.88 67 VAL A O 1
ATOM 520 N N . LYS A 1 68 ? -5.489 -11.199 -3.441 1.00 91.56 68 LYS A N 1
ATOM 521 C CA . LYS A 1 68 ? -4.198 -11.486 -4.067 1.00 91.56 68 LYS A CA 1
ATOM 522 C C . LYS A 1 68 ? -3.377 -10.212 -4.191 1.00 91.56 68 LYS A C 1
ATOM 524 O O . LYS A 1 68 ? -3.946 -9.138 -4.358 1.00 91.56 68 LYS A O 1
ATOM 529 N N . GLN A 1 69 ? -2.061 -10.327 -4.138 1.00 91.62 69 GLN A N 1
ATOM 530 C CA . GLN A 1 69 ? -1.136 -9.202 -4.223 1.00 91.62 69 GLN A CA 1
ATOM 531 C C . GLN A 1 69 ? -0.050 -9.470 -5.250 1.00 91.62 69 GLN A C 1
ATOM 533 O O . GLN A 1 69 ? 0.338 -10.617 -5.463 1.00 91.62 69 GLN A O 1
ATOM 538 N N . THR A 1 70 ? 0.444 -8.416 -5.890 1.00 91.06 70 THR A N 1
ATOM 539 C CA . THR A 1 70 ? 1.722 -8.500 -6.595 1.00 91.06 70 THR A CA 1
ATOM 540 C C . THR A 1 70 ? 2.874 -8.572 -5.596 1.00 91.06 70 THR A C 1
ATOM 542 O O . THR A 1 70 ? 2.691 -8.348 -4.398 1.00 91.06 70 THR A O 1
ATOM 545 N N . GLY A 1 71 ? 4.077 -8.866 -6.093 1.00 87.19 71 GLY A N 1
ATOM 546 C CA . GLY A 1 71 ? 5.283 -8.859 -5.268 1.00 87.19 71 GLY A CA 1
ATOM 547 C C . GLY A 1 71 ? 5.514 -7.517 -4.549 1.00 87.19 71 GLY A C 1
ATOM 548 O O . GLY A 1 71 ? 4.930 -6.499 -4.936 1.00 87.19 71 GLY A O 1
ATOM 549 N N . PRO A 1 72 ? 6.369 -7.508 -3.514 1.00 88.62 72 PRO A N 1
ATOM 550 C CA . PRO A 1 72 ? 6.715 -6.304 -2.759 1.00 88.62 72 PRO A CA 1
ATOM 551 C C . PRO A 1 72 ? 7.319 -5.199 -3.651 1.00 88.62 72 PRO A C 1
ATOM 553 O O . PRO A 1 72 ? 7.739 -5.490 -4.777 1.00 88.62 72 PRO A O 1
ATOM 556 N N . PRO A 1 73 ? 7.366 -3.934 -3.177 1.00 89.25 73 PRO A N 1
ATOM 557 C CA . PRO A 1 73 ? 7.764 -2.771 -3.979 1.00 89.25 73 PRO A CA 1
ATOM 558 C C . PRO A 1 73 ? 9.058 -2.941 -4.785 1.00 89.25 73 PRO A C 1
ATOM 560 O O . PRO A 1 73 ? 9.096 -2.595 -5.963 1.00 89.25 73 PRO A O 1
ATOM 563 N N . ASP A 1 74 ? 10.092 -3.530 -4.192 1.00 86.69 74 ASP A N 1
ATOM 564 C CA . ASP A 1 74 ? 11.404 -3.744 -4.808 1.00 86.69 74 ASP A CA 1
ATOM 565 C C . ASP A 1 74 ? 11.369 -4.793 -5.937 1.00 86.69 74 ASP A C 1
ATOM 567 O O . ASP A 1 74 ? 12.011 -4.635 -6.979 1.00 86.69 74 ASP A O 1
ATOM 571 N N . ILE A 1 75 ? 10.607 -5.875 -5.755 1.00 88.25 75 ILE A N 1
ATOM 572 C CA . ILE A 1 75 ? 10.416 -6.914 -6.773 1.00 88.25 75 ILE A CA 1
ATOM 573 C C . ILE A 1 75 ? 9.532 -6.373 -7.897 1.00 88.25 75 ILE A C 1
ATOM 575 O O . ILE A 1 75 ? 9.812 -6.611 -9.073 1.00 88.25 75 ILE A O 1
ATOM 579 N N . HIS A 1 76 ? 8.483 -5.626 -7.552 1.00 89.75 76 HIS A N 1
ATOM 580 C CA . HIS A 1 76 ? 7.574 -5.007 -8.513 1.00 89.75 76 HIS A CA 1
ATOM 581 C C . HIS A 1 76 ? 8.297 -3.994 -9.404 1.00 89.75 76 HIS A C 1
ATOM 583 O O . HIS A 1 76 ? 8.208 -4.089 -10.627 1.00 89.75 76 HIS A O 1
ATOM 589 N N . ALA A 1 77 ? 9.090 -3.096 -8.814 1.00 88.56 77 ALA A N 1
ATOM 590 C CA . ALA A 1 77 ? 9.888 -2.122 -9.554 1.00 88.56 77 ALA A CA 1
ATOM 591 C C . ALA A 1 77 ? 10.879 -2.803 -10.513 1.00 88.56 77 ALA A C 1
ATOM 593 O O . ALA A 1 77 ? 10.961 -2.435 -11.685 1.00 88.56 77 ALA A O 1
ATOM 594 N N . ARG A 1 78 ? 11.574 -3.857 -10.058 1.00 88.00 78 ARG A N 1
ATOM 595 C CA . ARG A 1 78 ? 12.481 -4.648 -10.908 1.00 88.00 78 ARG A CA 1
ATOM 596 C C . ARG A 1 78 ? 11.756 -5.314 -12.078 1.00 88.00 78 ARG A C 1
ATOM 598 O O . ARG A 1 78 ? 12.256 -5.276 -13.200 1.00 88.00 78 ARG A O 1
ATOM 605 N N . ARG A 1 79 ? 10.574 -5.891 -11.838 1.00 88.62 79 ARG A N 1
ATOM 606 C CA . ARG A 1 79 ? 9.734 -6.486 -12.893 1.00 88.62 79 ARG A CA 1
ATOM 607 C C . ARG A 1 79 ? 9.266 -5.441 -13.903 1.00 88.62 79 ARG A C 1
ATOM 609 O O . ARG A 1 79 ? 9.276 -5.733 -15.091 1.00 88.62 79 ARG A O 1
ATOM 616 N N . ASN A 1 80 ? 8.900 -4.244 -13.446 1.00 88.75 80 ASN A N 1
ATOM 617 C CA . ASN A 1 80 ? 8.496 -3.140 -14.316 1.00 88.75 80 ASN A CA 1
ATOM 618 C C . ASN A 1 80 ? 9.641 -2.714 -15.244 1.00 88.75 80 ASN A C 1
ATOM 620 O O . ASN A 1 80 ? 9.474 -2.727 -16.460 1.00 88.75 80 ASN A O 1
ATOM 624 N N . VAL A 1 81 ? 10.834 -2.473 -14.694 1.00 89.12 81 VAL A N 1
ATOM 625 C CA . VAL A 1 81 ? 12.020 -2.127 -15.496 1.00 89.12 81 VAL A CA 1
ATOM 626 C C . VAL A 1 81 ? 12.362 -3.229 -16.503 1.00 89.12 81 VAL A C 1
ATOM 628 O O . VAL A 1 81 ? 12.625 -2.933 -17.666 1.00 89.12 81 VAL A O 1
ATOM 631 N N . ALA A 1 82 ? 12.332 -4.497 -16.082 1.00 87.81 82 ALA A N 1
ATOM 632 C CA . ALA A 1 82 ? 12.603 -5.623 -16.972 1.00 87.81 82 ALA A CA 1
ATOM 633 C C . ALA A 1 82 ? 11.570 -5.733 -18.106 1.00 87.81 82 ALA A C 1
ATOM 635 O O . ALA A 1 82 ? 11.953 -5.930 -19.258 1.00 87.81 82 ALA A O 1
ATOM 636 N N . ALA A 1 83 ? 10.281 -5.562 -17.795 1.00 86.31 83 ALA A N 1
ATOM 637 C CA . ALA A 1 83 ? 9.208 -5.5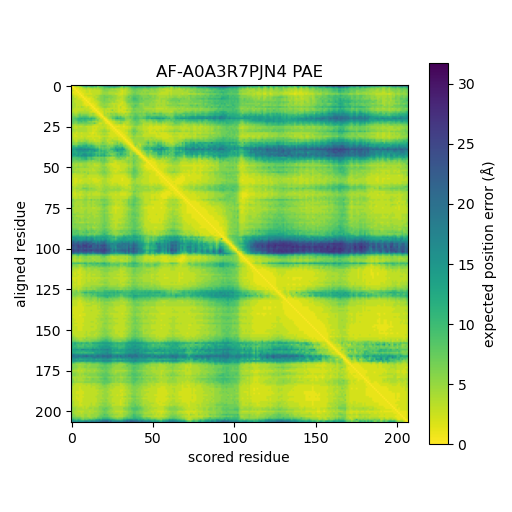84 -18.785 1.00 86.31 83 ALA A CA 1
ATOM 638 C C . ALA A 1 83 ? 9.342 -4.431 -19.787 1.00 86.31 83 ALA A C 1
ATOM 640 O O . ALA A 1 83 ? 9.308 -4.669 -20.989 1.00 86.31 83 ALA A O 1
ATOM 641 N N . LEU A 1 84 ? 9.591 -3.208 -19.310 1.00 88.00 84 LEU A N 1
ATOM 642 C CA . LEU A 1 84 ? 9.802 -2.048 -20.174 1.00 88.00 84 LEU A CA 1
ATOM 643 C C . LEU A 1 84 ? 11.018 -2.236 -21.087 1.00 88.00 84 LEU A C 1
ATOM 645 O O . LEU A 1 84 ? 10.954 -1.948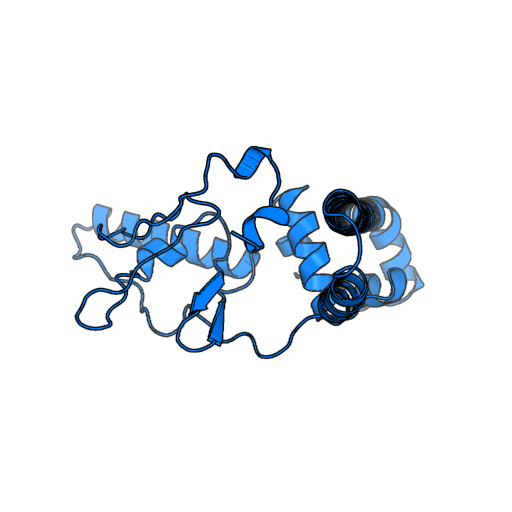 -22.276 1.00 88.00 84 LEU A O 1
ATOM 649 N N . HIS A 1 85 ? 12.129 -2.741 -20.552 1.00 88.75 85 HIS A N 1
ATOM 650 C CA . HIS A 1 85 ? 13.320 -3.011 -21.354 1.00 88.75 85 HIS A CA 1
ATOM 651 C C . HIS A 1 85 ? 13.042 -4.053 -22.445 1.00 88.75 85 HIS A C 1
ATOM 653 O O . HIS A 1 85 ? 13.483 -3.897 -23.581 1.00 88.75 85 HIS A O 1
ATOM 659 N N . GLN A 1 86 ? 12.282 -5.098 -22.119 1.00 86.00 86 GLN A N 1
ATOM 660 C CA . GLN A 1 86 ? 11.878 -6.118 -23.081 1.00 86.00 86 GLN A CA 1
ATOM 661 C C . GLN A 1 86 ? 10.955 -5.553 -24.172 1.00 86.00 86 GLN A C 1
ATOM 663 O O . GLN A 1 86 ? 11.166 -5.870 -25.339 1.00 86.00 86 GLN A O 1
ATOM 668 N N . GLU A 1 87 ? 9.997 -4.691 -23.815 1.00 86.19 87 GLU A N 1
ATOM 669 C CA . GLU A 1 87 ? 9.136 -3.973 -24.771 1.00 86.19 87 GLU A CA 1
ATOM 670 C C . GLU A 1 87 ? 9.957 -3.058 -25.696 1.00 86.19 87 GLU A C 1
ATOM 672 O O . GLU A 1 87 ? 9.750 -3.023 -26.906 1.00 86.19 87 GLU A O 1
ATOM 677 N N . LEU A 1 88 ? 10.941 -2.335 -25.157 1.00 89.56 88 LEU A N 1
ATOM 678 C CA . LEU A 1 88 ? 11.812 -1.476 -25.964 1.00 89.56 88 LEU A CA 1
ATOM 679 C C . LEU A 1 88 ? 12.688 -2.285 -26.928 1.00 89.56 88 LEU A C 1
ATOM 681 O O . LEU A 1 88 ? 12.888 -1.870 -28.069 1.00 89.56 88 LEU A O 1
ATOM 685 N N . LEU A 1 89 ? 13.190 -3.446 -26.499 1.00 89.00 89 LEU A N 1
ATOM 686 C CA . LEU A 1 89 ? 13.951 -4.348 -27.363 1.00 89.00 89 LEU A CA 1
ATOM 687 C C . LEU A 1 89 ? 13.084 -4.975 -28.457 1.00 89.00 89 LEU A C 1
ATOM 689 O O . LEU A 1 89 ? 13.546 -5.083 -29.592 1.00 89.00 89 LEU A O 1
ATOM 693 N N . SER A 1 90 ? 11.849 -5.387 -28.146 1.00 88.38 90 SER A N 1
ATOM 694 C CA . SER A 1 90 ? 10.947 -5.932 -29.165 1.00 88.38 90 SER A CA 1
ATOM 695 C C . SER A 1 90 ? 10.603 -4.877 -30.209 1.00 88.38 90 SER A C 1
ATOM 697 O O . SER A 1 90 ? 10.661 -5.178 -31.397 1.00 88.38 90 SER A O 1
ATOM 699 N N . LEU A 1 91 ? 10.361 -3.632 -29.783 1.00 88.50 91 LEU A N 1
ATOM 700 C CA . LEU A 1 91 ? 10.170 -2.495 -30.683 1.00 88.50 91 LEU A CA 1
ATOM 701 C C . LEU A 1 91 ? 11.405 -2.231 -31.552 1.00 88.50 91 LEU A C 1
ATOM 703 O O . LEU A 1 91 ? 11.271 -2.038 -32.755 1.00 88.50 91 LEU A O 1
ATOM 707 N N . TRP A 1 92 ? 12.605 -2.248 -30.965 1.00 91.56 92 TRP A N 1
ATOM 708 C CA . TRP A 1 92 ? 13.855 -2.010 -31.695 1.00 91.56 92 TRP A CA 1
ATOM 709 C C . TRP A 1 92 ? 14.141 -3.074 -32.764 1.00 91.56 92 TRP A C 1
ATOM 711 O O . TRP A 1 92 ? 14.702 -2.766 -33.813 1.00 91.56 92 TRP A O 1
ATOM 721 N N . HIS A 1 93 ? 13.768 -4.327 -32.500 1.00 91.75 93 HIS A N 1
ATOM 722 C CA . HIS A 1 93 ? 14.016 -5.464 -33.387 1.00 91.75 93 HIS A CA 1
ATOM 723 C C . HIS A 1 93 ? 12.795 -5.891 -34.220 1.00 91.75 93 HIS A C 1
ATOM 725 O O . HIS A 1 93 ? 12.862 -6.932 -34.871 1.00 91.75 93 HIS A O 1
ATOM 731 N N . GLU A 1 94 ? 11.697 -5.125 -34.193 1.00 89.12 94 GLU A N 1
ATOM 732 C CA . GLU A 1 94 ? 10.421 -5.448 -34.860 1.00 89.12 94 GLU A CA 1
ATOM 733 C C . GLU A 1 94 ? 9.896 -6.863 -34.529 1.00 89.12 94 GLU A C 1
ATOM 735 O O . GLU A 1 94 ? 9.281 -7.546 -35.350 1.00 89.12 94 GLU A O 1
ATOM 740 N N . LEU A 1 95 ? 10.152 -7.325 -33.302 1.00 84.44 95 LEU A N 1
ATOM 741 C CA . LEU A 1 95 ? 9.686 -8.621 -32.816 1.00 84.44 95 LEU A CA 1
ATOM 742 C C . LEU A 1 95 ? 8.217 -8.524 -32.373 1.00 84.44 95 LEU A C 1
ATOM 744 O O . LEU A 1 95 ? 7.806 -7.490 -31.843 1.00 84.44 95 LEU A O 1
ATOM 748 N N . PRO A 1 96 ? 7.422 -9.601 -32.524 1.00 75.50 96 PRO A N 1
ATOM 749 C CA . PRO A 1 96 ? 6.063 -9.635 -31.993 1.00 75.50 96 PRO A CA 1
ATOM 750 C C . PRO A 1 96 ? 6.074 -9.454 -30.470 1.00 75.50 96 PRO A C 1
ATOM 752 O O . PRO A 1 96 ? 6.972 -9.962 -29.795 1.00 75.50 96 PRO A O 1
ATOM 755 N N . ASP A 1 97 ? 5.065 -8.758 -29.937 1.00 66.19 97 ASP A N 1
ATOM 756 C CA . ASP A 1 97 ? 4.934 -8.476 -28.504 1.00 66.19 97 ASP A CA 1
ATOM 757 C C . ASP A 1 97 ? 5.030 -9.761 -27.672 1.00 66.19 97 ASP A C 1
ATOM 759 O O . ASP A 1 97 ? 4.117 -10.594 -27.630 1.00 66.19 97 ASP A O 1
ATOM 763 N N . ILE A 1 98 ? 6.156 -9.921 -26.974 1.00 62.31 98 ILE A N 1
ATOM 764 C CA . ILE A 1 98 ? 6.377 -11.041 -26.067 1.00 62.31 98 ILE A CA 1
ATOM 765 C C . ILE A 1 98 ? 5.592 -10.734 -24.792 1.00 62.31 98 ILE A C 1
ATOM 767 O O . ILE A 1 98 ? 6.080 -10.069 -23.878 1.00 62.31 98 ILE A O 1
ATOM 771 N N . SER A 1 99 ? 4.349 -11.206 -24.747 1.00 58.62 99 SER A N 1
ATOM 772 C CA . SER A 1 99 ? 3.485 -11.081 -23.574 1.00 58.62 99 SER A CA 1
ATOM 773 C C . SER A 1 99 ? 4.171 -11.714 -22.360 1.00 58.62 99 SER A C 1
ATOM 775 O O . SER A 1 99 ? 4.456 -12.912 -22.358 1.00 58.62 99 SER A O 1
ATOM 777 N N . ALA A 1 100 ? 4.446 -10.917 -21.323 1.00 56.56 100 ALA A N 1
ATOM 778 C CA . ALA A 1 100 ? 4.996 -11.427 -20.071 1.00 56.56 100 ALA A CA 1
ATOM 779 C C . ALA A 1 100 ? 4.084 -12.538 -19.505 1.00 56.56 100 ALA A C 1
ATOM 781 O O . ALA A 1 100 ? 2.858 -12.373 -19.513 1.00 56.56 100 ALA A O 1
ATOM 782 N N . PRO A 1 101 ? 4.638 -13.659 -19.002 1.00 51.84 101 PRO A N 1
ATOM 783 C CA . PRO A 1 101 ? 3.834 -14.768 -18.503 1.00 51.84 101 PRO A CA 1
ATOM 784 C C . PRO A 1 101 ? 2.936 -14.308 -17.346 1.00 51.84 101 PRO A C 1
ATOM 786 O O . PRO A 1 101 ? 3.398 -13.768 -16.340 1.00 51.84 101 PRO A O 1
ATOM 789 N N . SER A 1 102 ? 1.629 -14.514 -17.506 1.00 54.00 102 SER A N 1
ATOM 790 C CA . SER A 1 102 ? 0.587 -13.954 -16.640 1.00 54.00 102 SER A CA 1
ATOM 791 C C . SER A 1 102 ? 0.381 -14.688 -15.318 1.00 54.00 102 SER A C 1
ATOM 793 O O . SER A 1 102 ? -0.145 -14.109 -14.368 1.00 54.00 102 SER A O 1
ATOM 795 N N . GLU A 1 103 ? 0.781 -15.954 -15.231 1.00 49.72 103 GLU A N 1
ATOM 796 C CA . GLU A 1 103 ? 0.287 -16.859 -14.185 1.00 49.72 103 GLU A CA 1
ATOM 797 C C . GLU A 1 103 ? 1.044 -16.807 -12.845 1.00 49.72 103 GLU A C 1
ATOM 799 O O . GLU A 1 103 ? 0.590 -17.413 -11.880 1.00 49.72 103 GLU A O 1
ATOM 804 N N . SER A 1 104 ? 2.120 -16.019 -12.713 1.00 64.56 104 SER A N 1
ATOM 805 C CA . SER A 1 104 ? 2.924 -15.949 -11.471 1.00 64.56 104 SER A CA 1
ATOM 806 C C . SER A 1 104 ? 3.046 -14.545 -10.852 1.00 64.56 104 SER A C 1
ATOM 808 O O . SER A 1 104 ? 3.934 -14.302 -10.031 1.00 64.56 104 SER A O 1
ATOM 810 N N . LEU A 1 105 ? 2.199 -13.585 -11.241 1.00 79.94 105 LEU A N 1
ATOM 811 C CA . LEU A 1 105 ? 2.289 -12.216 -10.708 1.00 79.94 105 LEU A CA 1
ATOM 812 C C . LEU A 1 105 ? 1.491 -11.995 -9.427 1.00 79.94 105 LEU A C 1
ATOM 814 O O . LEU A 1 105 ? 1.888 -11.153 -8.629 1.00 79.94 105 LEU A O 1
ATOM 818 N N . LEU A 1 106 ? 0.375 -12.708 -9.259 1.00 87.06 106 LEU A N 1
ATOM 819 C CA . LEU A 1 106 ? -0.569 -12.509 -8.163 1.00 87.06 106 LEU A CA 1
ATOM 820 C C . LEU A 1 106 ? -0.487 -13.657 -7.159 1.00 87.06 106 LEU A C 1
ATOM 822 O O . LEU A 1 106 ? -0.927 -14.773 -7.434 1.00 87.06 106 LEU A O 1
ATOM 826 N N . GLU A 1 107 ? -0.003 -13.350 -5.965 1.00 89.50 107 GLU A N 1
ATOM 827 C CA . GLU A 1 107 ? 0.139 -14.290 -4.862 1.00 89.50 107 GLU A CA 1
ATOM 828 C C . GLU A 1 107 ? -1.022 -14.134 -3.867 1.00 89.50 107 GLU A C 1
ATOM 830 O O . GLU A 1 107 ? -1.430 -13.012 -3.562 1.00 89.50 107 GLU A O 1
ATOM 835 N N . PRO A 1 108 ? -1.605 -15.233 -3.356 1.00 90.19 108 PRO A N 1
ATOM 836 C CA . PRO A 1 108 ? -2.682 -15.150 -2.378 1.00 90.19 108 PRO A CA 1
ATOM 837 C C . PRO A 1 108 ? -2.169 -14.643 -1.025 1.00 90.19 108 PRO A C 1
ATOM 839 O O . PRO A 1 108 ? -1.187 -15.160 -0.487 1.00 90.19 108 PRO A O 1
ATOM 842 N N . VAL A 1 109 ? -2.889 -13.691 -0.427 1.00 90.69 109 VAL A N 1
ATOM 843 C CA . VAL A 1 109 ? -2.598 -13.206 0.929 1.00 90.69 109 VAL A CA 1
ATOM 844 C C . VAL A 1 109 ? -3.165 -14.197 1.941 1.00 90.69 109 VAL A C 1
ATOM 846 O O . VAL A 1 109 ? -4.375 -14.398 2.010 1.00 90.69 109 VAL A O 1
ATOM 849 N N . ARG A 1 110 ? -2.289 -14.846 2.718 1.00 85.06 110 ARG A N 1
ATOM 850 C CA . ARG A 1 110 ? -2.676 -15.946 3.625 1.00 85.06 110 ARG A CA 1
ATOM 851 C C . ARG A 1 110 ? -2.979 -15.509 5.057 1.00 85.06 110 ARG A C 1
ATOM 853 O O . ARG A 1 110 ? -3.667 -16.230 5.770 1.00 85.06 110 ARG A O 1
ATOM 860 N N . ALA A 1 111 ? -2.454 -14.366 5.491 1.00 88.88 111 ALA A N 1
ATOM 861 C CA . ALA A 1 111 ? -2.566 -13.908 6.870 1.00 88.88 111 ALA A CA 1
ATOM 862 C C . ALA A 1 111 ? -2.825 -12.402 6.931 1.00 88.88 111 ALA A C 1
ATOM 864 O O . ALA A 1 111 ? -2.250 -11.632 6.164 1.00 88.88 111 ALA A O 1
ATOM 865 N N . ALA A 1 112 ? -3.683 -11.999 7.867 1.00 89.31 112 ALA A N 1
ATOM 866 C CA . ALA A 1 112 ? -3.909 -10.601 8.202 1.00 89.31 112 ALA A CA 1
ATOM 867 C C . ALA A 1 112 ? -2.979 -10.170 9.342 1.00 89.31 112 ALA A C 1
ATOM 869 O O . ALA A 1 112 ? -2.765 -10.931 10.291 1.00 89.31 112 ALA A O 1
ATOM 870 N N . ALA A 1 113 ? -2.474 -8.945 9.236 1.00 93.06 113 ALA A N 1
ATOM 871 C CA . ALA A 1 113 ? -1.577 -8.338 10.206 1.00 93.06 113 ALA A CA 1
ATOM 872 C C . ALA A 1 113 ? -2.288 -8.127 11.564 1.00 93.06 113 ALA A C 1
ATOM 874 O O . ALA A 1 113 ? -3.442 -7.671 11.565 1.00 93.06 113 ALA A O 1
ATOM 875 N N . PRO A 1 114 ? -1.665 -8.486 12.703 1.00 94.62 114 PRO A N 1
ATOM 876 C CA . PRO A 1 114 ? -2.253 -8.328 14.035 1.00 94.62 114 PRO A CA 1
ATOM 877 C C . PRO A 1 114 ? -2.736 -6.908 14.326 1.00 94.62 114 PRO A C 1
ATOM 879 O O . PRO A 1 114 ? -3.863 -6.748 14.798 1.00 94.62 114 PRO A O 1
ATOM 882 N N . LEU A 1 115 ? -1.965 -5.890 13.934 1.00 95.00 115 LEU A N 1
ATOM 883 C CA . LEU A 1 115 ? -2.327 -4.482 14.091 1.00 95.00 115 LEU A CA 1
ATOM 884 C C . LEU A 1 115 ? -3.684 -4.155 13.451 1.00 95.00 115 LEU A C 1
ATOM 886 O O . LEU A 1 115 ? -4.527 -3.486 14.049 1.00 95.00 115 LEU A O 1
ATOM 890 N N . VAL A 1 116 ? -3.929 -4.664 12.239 1.00 93.75 116 VAL A N 1
ATOM 891 C CA . VAL A 1 116 ? -5.192 -4.441 11.516 1.00 93.75 116 VAL A CA 1
ATOM 892 C C . VAL A 1 116 ? -6.333 -5.232 12.151 1.00 93.75 116 VAL A C 1
ATOM 894 O O . VAL A 1 116 ? -7.451 -4.726 12.231 1.00 93.75 116 VAL A O 1
ATOM 897 N N . LYS A 1 117 ? -6.075 -6.454 12.637 1.00 95.25 117 LYS A N 1
ATOM 898 C CA . LYS A 1 117 ? -7.088 -7.243 13.359 1.00 95.25 117 LYS A CA 1
ATOM 899 C C . LYS A 1 117 ? -7.536 -6.536 14.634 1.00 95.25 117 LYS A C 1
ATOM 901 O O . LYS A 1 117 ? -8.735 -6.464 14.888 1.00 95.25 117 LYS A O 1
ATOM 906 N N . GLN A 1 118 ? -6.588 -6.007 15.405 1.00 95.50 118 GLN A N 1
ATOM 907 C CA . GLN A 1 118 ? -6.883 -5.257 16.620 1.00 95.50 118 GLN A CA 1
ATOM 908 C C . GLN A 1 118 ? -7.662 -3.981 16.299 1.00 95.50 118 GLN A C 1
ATOM 910 O O . GLN A 1 118 ? -8.707 -3.743 16.899 1.00 95.50 118 GLN A O 1
ATOM 915 N N . PHE A 1 119 ? -7.220 -3.218 15.294 1.00 95.69 119 PHE A N 1
ATOM 916 C CA . PHE A 1 119 ? -7.941 -2.036 14.829 1.00 95.69 119 PHE A CA 1
ATOM 917 C C . PHE A 1 119 ? -9.396 -2.352 14.452 1.00 95.69 119 PHE A C 1
ATOM 919 O O . PHE A 1 119 ? -10.297 -1.632 14.871 1.00 95.69 119 PHE A O 1
ATOM 926 N N . LEU A 1 120 ? -9.640 -3.422 13.686 1.00 94.62 120 LEU A N 1
ATOM 927 C CA . LEU A 1 120 ? -10.992 -3.822 13.280 1.00 94.62 120 LEU A CA 1
ATOM 928 C C . LEU A 1 120 ? -11.858 -4.218 14.475 1.00 94.62 120 LEU A C 1
ATOM 930 O O . LEU A 1 120 ? -12.990 -3.761 14.590 1.00 94.62 120 LEU A O 1
ATOM 934 N N . HIS A 1 121 ? -11.308 -5.014 15.388 1.00 95.38 121 HIS A N 1
ATOM 935 C CA . HIS A 1 121 ? -12.003 -5.410 16.606 1.00 95.38 121 HIS A CA 1
ATOM 936 C C . HIS A 1 121 ? -12.384 -4.200 17.477 1.00 95.38 121 HIS A C 1
ATOM 938 O O . HIS A 1 121 ? -13.493 -4.141 18.010 1.00 95.38 121 HIS A O 1
ATOM 944 N N . ASP A 1 122 ? -11.499 -3.210 17.594 1.00 94.94 122 ASP A N 1
ATOM 945 C CA . ASP A 1 122 ? -11.776 -1.988 18.347 1.00 94.94 122 ASP A CA 1
ATOM 946 C C . ASP A 1 122 ? -12.744 -1.061 17.596 1.00 94.94 122 ASP A C 1
ATOM 948 O O . ASP A 1 122 ? -13.612 -0.447 18.214 1.00 94.94 122 ASP A O 1
ATOM 952 N N . TYR A 1 123 ? -12.668 -1.017 16.264 1.00 94.19 123 TYR A N 1
ATOM 953 C CA . TYR A 1 123 ? -13.610 -0.288 15.414 1.00 94.19 123 TYR A CA 1
ATOM 954 C C . TYR A 1 123 ? -15.037 -0.843 15.523 1.00 94.19 123 TYR A C 1
ATOM 956 O O . TYR A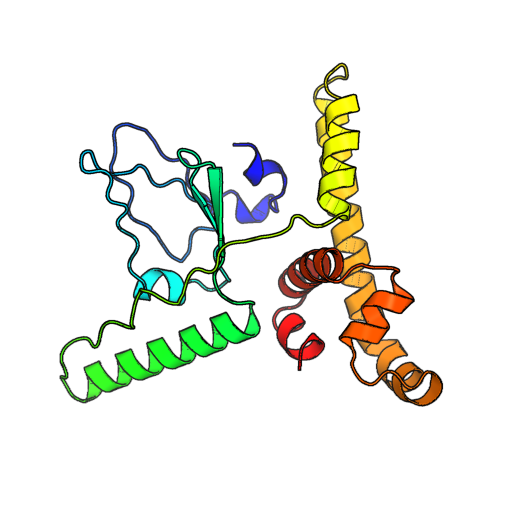 1 123 ? -15.989 -0.066 15.620 1.00 94.19 123 TYR A O 1
ATOM 964 N N . ASP A 1 124 ? -15.198 -2.168 15.570 1.00 93.31 124 ASP A N 1
ATOM 965 C CA . ASP A 1 124 ? -16.506 -2.824 15.691 1.00 93.31 124 ASP A CA 1
ATOM 966 C C . ASP A 1 124 ? -17.201 -2.483 17.019 1.00 93.31 124 ASP A C 1
ATOM 968 O O . ASP A 1 124 ? -18.423 -2.331 17.082 1.00 93.31 124 ASP A O 1
ATOM 972 N N . ARG A 1 125 ? -16.433 -2.241 18.087 1.00 93.56 125 ARG A N 1
ATOM 973 C CA . ARG A 1 125 ? -16.976 -1.760 19.371 1.00 93.56 125 ARG A CA 1
ATOM 974 C C . ARG A 1 125 ? -17.559 -0.346 19.282 1.00 93.56 125 ARG A C 1
ATOM 976 O O . ARG A 1 125 ? -18.374 0.029 20.119 1.00 93.56 125 ARG A O 1
ATOM 983 N N . LEU A 1 126 ? -17.178 0.428 18.264 1.00 92.38 126 LEU A N 1
ATOM 984 C CA . LEU A 1 126 ? -17.652 1.792 18.015 1.00 92.38 126 LEU A CA 1
ATOM 985 C C . LEU A 1 126 ? -18.860 1.840 17.062 1.00 92.38 126 LEU A C 1
ATOM 987 O O . LEU A 1 126 ? -19.286 2.927 16.653 1.00 92.38 126 LEU A O 1
ATOM 991 N N . ILE A 1 127 ? -19.442 0.694 16.685 1.00 89.25 127 ILE A N 1
ATOM 992 C CA . ILE A 1 127 ? -20.630 0.639 15.813 1.00 89.25 127 ILE A CA 1
ATOM 993 C C . ILE A 1 127 ? -21.812 1.407 16.424 1.00 89.25 127 ILE A C 1
ATOM 995 O O . ILE A 1 127 ? -22.528 2.098 15.701 1.00 89.25 127 ILE A O 1
ATOM 999 N N . SER A 1 128 ? -21.984 1.356 17.746 1.00 89.50 128 SER A N 1
ATOM 1000 C CA . SER A 1 128 ? -23.036 2.094 18.460 1.00 89.50 128 SER A CA 1
ATOM 1001 C C . SER A 1 128 ? -22.751 3.591 18.622 1.00 89.50 128 SER A C 1
ATOM 1003 O O . SER A 1 128 ? -23.630 4.337 19.046 1.00 89.50 128 SER A O 1
ATOM 1005 N N . CYS A 1 129 ? -21.532 4.044 18.322 1.00 91.69 129 CYS A N 1
ATOM 1006 C CA . CYS A 1 129 ? -21.140 5.444 18.443 1.00 91.69 129 CYS A CA 1
ATOM 1007 C C . CYS A 1 129 ? -21.513 6.258 17.193 1.00 91.69 129 CYS A C 1
ATOM 1009 O O . CYS A 1 129 ? -21.840 5.717 16.133 1.00 91.69 129 CYS A O 1
ATOM 1011 N N . ASP A 1 130 ? -21.416 7.584 17.310 1.00 92.62 130 ASP A N 1
ATOM 1012 C CA . ASP A 1 130 ? -21.613 8.491 16.181 1.00 92.62 130 ASP A CA 1
ATOM 1013 C C . ASP A 1 130 ? -20.559 8.282 15.073 1.00 92.62 130 ASP A C 1
ATOM 1015 O O . ASP A 1 130 ? -19.416 7.872 15.310 1.00 92.62 130 ASP A O 1
ATOM 1019 N N . GLY A 1 131 ? -20.939 8.609 13.837 1.00 88.88 131 GLY A N 1
ATOM 1020 C CA . GLY A 1 131 ? -20.069 8.528 12.670 1.00 88.88 131 GLY A CA 1
ATOM 1021 C C . GLY A 1 131 ? -18.790 9.357 12.810 1.00 88.88 131 GLY A C 1
ATOM 1022 O O . GLY A 1 131 ? -17.743 8.918 12.330 1.00 88.88 131 GLY A O 1
ATOM 1023 N N . GLN A 1 132 ? -18.827 10.500 13.507 1.00 92.69 132 GLN A N 1
ATOM 1024 C CA . GLN A 1 132 ? -17.631 11.320 13.740 1.00 92.69 132 GLN A CA 1
ATOM 1025 C C . GLN A 1 132 ? -16.598 10.613 14.618 1.00 92.69 132 GLN A C 1
ATOM 1027 O O . GLN A 1 132 ? -15.400 10.698 14.347 1.00 92.69 132 GLN A O 1
ATOM 1032 N N . VAL A 1 133 ? -17.045 9.862 15.631 1.00 93.81 133 VAL A N 1
ATOM 1033 C CA . VAL A 1 133 ? -16.153 9.084 16.504 1.00 93.81 133 VAL A CA 1
ATOM 1034 C C . VAL A 1 133 ? -15.414 8.033 15.682 1.00 93.81 133 VAL A C 1
ATOM 1036 O O . VAL A 1 133 ? -14.188 7.958 15.741 1.00 93.81 133 VAL A O 1
ATOM 1039 N N . ARG A 1 134 ? -16.135 7.291 14.833 1.00 92.38 134 ARG A N 1
ATOM 1040 C CA . ARG A 1 134 ? -15.533 6.287 13.940 1.00 92.38 134 ARG A CA 1
ATOM 1041 C C . ARG A 1 134 ? -14.545 6.898 12.946 1.00 92.38 134 ARG A C 1
ATOM 1043 O O . ARG A 1 134 ? -13.479 6.332 12.720 1.00 92.38 134 ARG A O 1
ATOM 1050 N N . GLN A 1 135 ? -14.860 8.059 12.370 1.00 92.06 135 GLN A N 1
ATOM 1051 C CA . GLN A 1 135 ? -13.937 8.756 11.468 1.00 92.06 135 GLN A CA 1
ATOM 1052 C C . GLN A 1 135 ? -12.676 9.238 12.188 1.00 92.06 135 GLN A C 1
ATOM 1054 O O . GLN A 1 135 ? -11.573 9.083 11.669 1.00 92.06 135 GLN A O 1
ATOM 1059 N N . ASN A 1 136 ? -12.818 9.811 13.383 1.00 93.81 136 ASN A N 1
ATOM 1060 C CA . ASN A 1 136 ? -11.676 10.255 14.178 1.00 93.81 136 ASN A CA 1
ATOM 1061 C C . ASN A 1 136 ? -10.806 9.080 14.629 1.00 93.81 136 ASN A C 1
ATOM 1063 O O . ASN A 1 136 ? -9.586 9.213 14.631 1.00 93.81 136 ASN A O 1
ATOM 1067 N N . PHE A 1 137 ? -11.408 7.926 14.921 1.00 95.19 137 PHE A N 1
ATOM 1068 C CA . PHE A 1 137 ? -10.680 6.696 15.217 1.00 95.19 137 PHE A CA 1
ATOM 1069 C C . PHE A 1 137 ? -9.838 6.222 14.020 1.00 95.19 137 PHE A C 1
ATOM 1071 O O . PHE A 1 137 ? -8.645 5.970 14.178 1.00 95.19 137 PHE A O 1
ATOM 1078 N N . ILE A 1 138 ? -10.407 6.210 12.805 1.00 94.00 138 ILE A N 1
ATOM 1079 C CA . ILE A 1 138 ? -9.652 5.914 11.570 1.00 94.00 138 ILE A CA 1
ATOM 1080 C C . ILE A 1 138 ? -8.489 6.903 11.393 1.00 94.00 138 ILE A C 1
ATOM 1082 O O . ILE A 1 138 ? -7.357 6.492 11.151 1.00 94.00 138 ILE A O 1
ATOM 1086 N N . ARG A 1 139 ? -8.734 8.212 11.553 1.00 93.94 139 ARG A N 1
ATOM 1087 C CA . ARG A 1 139 ? -7.685 9.241 11.425 1.00 93.94 139 ARG A CA 1
ATOM 1088 C C . ARG A 1 139 ? -6.574 9.072 12.460 1.00 93.94 139 ARG A C 1
ATOM 1090 O O . ARG A 1 139 ? -5.408 9.262 12.125 1.00 93.94 139 ARG A O 1
ATOM 1097 N N . ALA A 1 140 ? -6.922 8.737 13.701 1.00 95.38 140 ALA A N 1
ATOM 1098 C CA . ALA A 1 140 ? -5.952 8.487 14.761 1.00 95.38 140 ALA A CA 1
ATOM 1099 C C . ALA A 1 140 ? -5.069 7.277 14.428 1.00 95.38 140 ALA A C 1
ATOM 1101 O O . ALA A 1 140 ? -3.849 7.362 14.552 1.00 95.38 140 ALA A O 1
ATOM 1102 N N . PHE A 1 141 ? -5.670 6.199 13.921 1.00 95.81 141 PHE A N 1
ATOM 1103 C CA . PHE A 1 141 ? -4.945 5.017 13.465 1.00 95.81 141 PHE A CA 1
ATOM 1104 C C . PHE A 1 141 ? -3.978 5.329 12.311 1.00 95.81 141 PHE A C 1
ATOM 1106 O O . PHE A 1 141 ? -2.790 5.027 12.406 1.00 95.81 141 PHE A O 1
ATOM 1113 N N . LEU A 1 142 ? -4.449 6.011 11.260 1.00 94.62 142 LEU A N 1
ATOM 1114 C CA . LEU A 1 142 ? -3.604 6.421 10.127 1.00 94.62 142 LEU A CA 1
ATOM 1115 C C . LEU A 1 142 ? -2.447 7.325 10.567 1.00 94.62 142 LEU A C 1
ATOM 1117 O O . LEU A 1 142 ? -1.317 7.167 10.110 1.00 94.62 142 LEU A O 1
ATOM 1121 N N . ARG A 1 143 ? -2.710 8.254 11.491 1.00 95.12 143 ARG A N 1
ATOM 1122 C CA . ARG A 1 143 ? -1.680 9.136 12.043 1.00 95.12 143 ARG A CA 1
ATOM 1123 C C . ARG A 1 143 ? -0.642 8.356 12.847 1.00 95.12 143 ARG A C 1
ATOM 1125 O O . ARG A 1 143 ? 0.545 8.642 12.728 1.00 95.12 143 ARG A O 1
ATOM 1132 N N . SER A 1 144 ? -1.074 7.363 13.625 1.00 95.62 144 SER A N 1
ATOM 1133 C CA . SER A 1 144 ? -0.163 6.463 14.333 1.00 95.62 144 SER A CA 1
ATOM 1134 C C . SER A 1 144 ? 0.756 5.738 13.351 1.00 95.62 144 SER A C 1
ATOM 1136 O O . SER 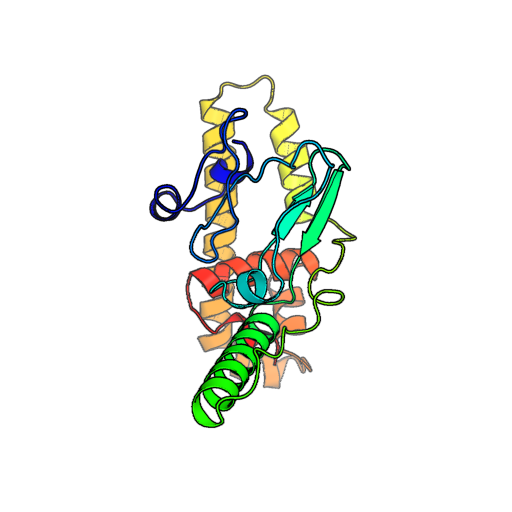A 1 144 ? 1.967 5.779 13.528 1.00 95.62 144 SER A O 1
ATOM 1138 N N . LEU A 1 145 ? 0.207 5.153 12.279 1.00 95.56 145 LEU A N 1
ATOM 1139 C CA . LEU A 1 145 ? 0.998 4.498 11.231 1.00 95.56 145 LEU A CA 1
ATOM 1140 C C . LEU A 1 145 ? 2.018 5.447 10.593 1.00 95.56 145 LEU A C 1
ATOM 1142 O O . LEU A 1 145 ? 3.179 5.081 10.419 1.00 95.56 145 LEU A O 1
ATOM 1146 N N . GLN A 1 146 ? 1.601 6.673 10.270 1.00 95.12 146 GLN A N 1
ATOM 1147 C CA . GLN A 1 146 ? 2.477 7.677 9.672 1.00 95.12 146 GLN A CA 1
ATOM 1148 C C . GLN A 1 146 ? 3.624 8.075 10.610 1.00 95.12 146 GLN A C 1
ATOM 1150 O O . GLN A 1 146 ? 4.767 8.174 10.163 1.00 95.12 146 GLN A O 1
ATOM 1155 N N . TYR A 1 147 ? 3.349 8.283 11.901 1.00 96.31 147 TYR A N 1
ATOM 1156 C CA . TYR A 1 147 ? 4.397 8.600 12.870 1.00 96.31 147 TYR A CA 1
ATOM 1157 C C . TYR A 1 147 ? 5.349 7.431 13.096 1.00 96.31 147 TYR A C 1
ATOM 1159 O O . TYR A 1 147 ? 6.555 7.656 13.136 1.00 96.31 147 TYR A O 1
ATOM 1167 N N . THR A 1 148 ? 4.849 6.195 13.169 1.00 96.62 148 THR A N 1
ATOM 1168 C CA . THR A 1 148 ? 5.718 5.015 13.260 1.00 96.62 148 THR A CA 1
ATOM 1169 C C . THR A 1 148 ? 6.602 4.893 12.018 1.00 96.62 148 THR A C 1
ATOM 1171 O O . THR A 1 148 ? 7.799 4.653 12.144 1.00 96.62 148 THR A O 1
ATOM 1174 N N . ALA A 1 149 ? 6.063 5.139 10.820 1.00 96.75 149 ALA A N 1
ATOM 1175 C CA . ALA A 1 149 ? 6.844 5.132 9.584 1.00 96.75 149 ALA A CA 1
ATOM 1176 C C . ALA A 1 149 ? 7.946 6.208 9.579 1.00 96.75 149 ALA A C 1
ATOM 1178 O O . ALA A 1 149 ? 9.098 5.906 9.272 1.00 96.75 149 ALA A O 1
ATOM 1179 N N . LEU A 1 150 ? 7.630 7.443 9.988 1.00 96.31 150 LEU A N 1
ATOM 1180 C CA . LEU A 1 150 ? 8.623 8.516 10.143 1.00 96.31 150 LEU A CA 1
ATOM 1181 C C . LEU A 1 150 ? 9.681 8.186 11.201 1.00 96.31 150 LEU A C 1
ATOM 1183 O O . LEU A 1 150 ? 10.861 8.487 11.014 1.00 96.31 150 LEU A O 1
ATOM 1187 N N . ALA A 1 151 ? 9.281 7.554 12.303 1.00 96.12 151 ALA A N 1
ATOM 1188 C CA . ALA A 1 151 ? 10.203 7.124 13.342 1.00 96.12 151 ALA A CA 1
ATOM 1189 C C . ALA A 1 151 ? 11.158 6.043 12.819 1.00 96.12 151 ALA A C 1
ATOM 1191 O O . ALA A 1 151 ? 12.357 6.145 13.049 1.00 96.12 151 ALA A O 1
ATOM 1192 N N . ILE A 1 152 ? 10.672 5.071 12.040 1.00 95.50 152 ILE A N 1
ATOM 1193 C CA . ILE A 1 152 ? 11.523 4.074 11.376 1.00 95.50 152 ILE A CA 1
ATOM 1194 C C . ILE A 1 152 ? 12.505 4.750 10.410 1.00 95.50 152 ILE A C 1
ATOM 1196 O O . ILE A 1 152 ? 13.702 4.466 10.451 1.00 95.50 152 ILE A O 1
ATOM 1200 N N . ILE A 1 153 ? 12.038 5.676 9.571 1.00 95.12 153 ILE A N 1
ATOM 1201 C CA . ILE A 1 153 ? 12.900 6.391 8.617 1.00 95.12 153 ILE A CA 1
ATOM 1202 C C . ILE A 1 153 ? 14.004 7.168 9.347 1.00 95.12 153 ILE A C 1
ATOM 1204 O O . ILE A 1 153 ? 15.182 7.037 9.029 1.00 95.12 153 ILE A O 1
ATOM 1208 N N . THR A 1 154 ? 13.649 7.955 10.358 1.00 94.38 154 THR A N 1
ATOM 1209 C CA . THR A 1 154 ? 14.631 8.774 11.088 1.00 94.38 154 THR A CA 1
ATOM 1210 C C . THR A 1 154 ? 15.570 7.915 11.937 1.00 94.38 154 THR A C 1
ATOM 1212 O O . THR A 1 154 ? 16.782 8.125 11.924 1.00 94.38 154 THR A O 1
ATOM 1215 N N . TRP A 1 155 ? 15.056 6.883 12.609 1.00 94.44 155 TRP A N 1
ATOM 1216 C CA . TRP A 1 155 ? 15.874 5.940 13.373 1.00 94.44 155 TRP A CA 1
ATOM 1217 C C . TRP A 1 155 ? 16.873 5.201 12.479 1.00 94.44 155 TRP A C 1
ATOM 1219 O O . TRP A 1 155 ? 18.044 5.072 12.832 1.00 94.44 155 TRP A O 1
ATOM 1229 N N . THR A 1 156 ? 16.462 4.768 11.285 1.00 92.44 156 THR A N 1
ATOM 1230 C CA . THR A 1 156 ? 17.387 4.110 10.350 1.00 92.44 156 THR A CA 1
ATOM 1231 C C . THR A 1 156 ? 18.480 5.039 9.832 1.00 92.44 156 THR A C 1
ATOM 1233 O O . THR A 1 156 ? 19.611 4.597 9.646 1.00 92.44 156 THR A O 1
ATOM 1236 N N . GLN A 1 157 ? 18.191 6.327 9.653 1.00 89.19 157 GLN A N 1
ATOM 1237 C CA . GLN A 1 157 ? 19.183 7.314 9.220 1.00 89.19 157 GLN A CA 1
ATOM 1238 C C . GLN A 1 157 ? 20.198 7.662 10.318 1.00 89.19 157 GLN A C 1
ATOM 1240 O O . GLN A 1 157 ? 21.373 7.874 10.019 1.00 89.19 157 GLN A O 1
ATOM 1245 N N . HIS A 1 158 ? 19.767 7.715 11.581 1.00 87.56 158 HIS A N 1
ATOM 1246 C CA . HIS A 1 158 ? 20.601 8.201 12.685 1.00 87.56 158 HIS A CA 1
ATOM 1247 C C . HIS A 1 158 ? 21.220 7.085 13.534 1.00 87.56 158 HIS A C 1
ATOM 1249 O O . HIS A 1 158 ? 22.402 7.140 13.870 1.00 87.56 158 HIS A O 1
ATOM 1255 N N . GLU A 1 159 ? 20.444 6.056 13.864 1.00 83.06 159 GLU A N 1
ATOM 1256 C CA . GLU A 1 159 ? 20.797 5.074 14.893 1.00 83.06 159 GLU A CA 1
ATOM 1257 C C . GLU A 1 159 ? 21.278 3.741 14.313 1.00 83.06 159 GLU A C 1
ATOM 1259 O O . GLU A 1 159 ? 22.054 3.034 14.959 1.00 83.06 159 GLU A O 1
ATOM 1264 N N . TRP A 1 160 ? 20.888 3.387 13.082 1.00 84.06 160 TRP A N 1
ATOM 1265 C CA . TRP A 1 160 ? 21.173 2.059 12.522 1.00 84.06 160 TRP A CA 1
ATOM 1266 C C . TRP A 1 160 ? 22.667 1.726 12.469 1.00 84.06 160 TRP A C 1
ATOM 1268 O O . TRP A 1 160 ? 23.073 0.641 12.880 1.00 84.06 160 TRP A O 1
ATOM 1278 N N . ALA A 1 161 ? 23.512 2.660 12.020 1.00 77.94 161 ALA A N 1
ATOM 1279 C CA . ALA A 1 161 ? 24.953 2.422 11.904 1.00 77.94 161 ALA A CA 1
ATOM 1280 C C . ALA A 1 161 ? 25.625 2.142 13.263 1.00 77.94 161 ALA A C 1
ATOM 1282 O O . ALA A 1 161 ? 26.595 1.383 13.336 1.00 77.94 161 ALA A O 1
ATOM 1283 N N . VAL A 1 162 ? 25.099 2.736 14.338 1.00 80.50 162 VAL A N 1
ATOM 1284 C CA . VAL A 1 162 ? 25.587 2.556 15.710 1.00 80.50 162 VAL A CA 1
ATOM 1285 C C . VAL A 1 162 ? 25.018 1.271 16.313 1.00 80.50 162 VAL A C 1
ATOM 1287 O O . VAL A 1 162 ? 25.768 0.454 16.850 1.00 80.50 162 VAL A O 1
ATOM 1290 N N . GLN A 1 163 ? 23.709 1.057 16.177 1.00 75.88 163 GLN A N 1
ATOM 1291 C CA . GLN A 1 163 ? 22.991 -0.100 16.713 1.00 75.88 163 GLN A CA 1
ATOM 1292 C C . GLN A 1 163 ? 23.417 -1.408 16.047 1.00 75.88 163 GLN A C 1
ATOM 1294 O O . GLN A 1 163 ? 23.626 -2.397 16.740 1.00 75.88 163 GLN A O 1
ATOM 1299 N N . ARG A 1 164 ? 23.664 -1.415 14.732 1.00 77.81 164 ARG A N 1
ATOM 1300 C CA . ARG A 1 164 ? 24.176 -2.592 14.013 1.00 77.81 164 ARG A CA 1
ATOM 1301 C C . ARG A 1 164 ? 25.489 -3.108 14.610 1.00 77.81 164 ARG A C 1
ATOM 1303 O O . ARG A 1 164 ? 25.691 -4.311 14.701 1.00 77.81 164 ARG A O 1
ATOM 1310 N N . ARG A 1 165 ? 26.375 -2.203 15.042 1.00 73.75 165 ARG A N 1
ATOM 1311 C CA . ARG A 1 165 ? 27.669 -2.563 15.651 1.00 73.75 165 ARG A CA 1
ATOM 1312 C C . ARG A 1 165 ? 27.549 -2.990 17.113 1.00 73.75 165 ARG A C 1
ATOM 1314 O O . ARG A 1 165 ? 28.350 -3.799 17.560 1.00 73.75 165 ARG A O 1
ATOM 1321 N N . ARG A 1 166 ? 26.596 -2.421 17.859 1.00 77.81 166 ARG A N 1
ATOM 1322 C CA . ARG A 1 166 ? 26.417 -2.676 19.301 1.00 77.81 166 ARG A CA 1
ATOM 1323 C C . ARG A 1 166 ? 25.563 -3.905 19.592 1.00 77.81 166 ARG A C 1
ATOM 1325 O O . ARG A 1 166 ? 25.887 -4.665 20.493 1.00 77.81 166 ARG A O 1
ATOM 1332 N N . SER A 1 167 ? 24.486 -4.064 18.837 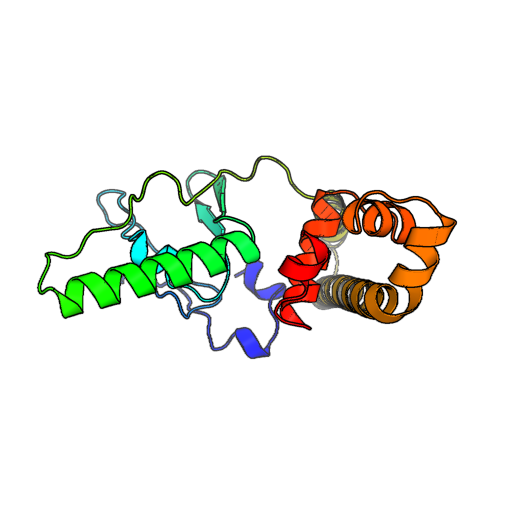1.00 74.00 167 SER A N 1
ATOM 1333 C CA . SER A 1 167 ? 23.400 -5.000 19.133 1.00 74.00 167 SER A CA 1
ATOM 1334 C C . SER A 1 167 ? 23.486 -6.280 18.300 1.00 74.00 167 SER A C 1
ATOM 1336 O O . SER A 1 167 ? 22.757 -7.227 18.564 1.00 74.00 167 SER A O 1
ATOM 1338 N N . GLY A 1 168 ? 24.389 -6.328 17.311 1.00 68.50 168 GLY A N 1
ATOM 1339 C CA . GLY A 1 168 ? 24.703 -7.547 16.561 1.00 68.50 168 GLY A CA 1
ATOM 1340 C C . GLY A 1 168 ? 23.581 -8.054 15.654 1.00 68.50 168 GLY A C 1
ATOM 1341 O O . GLY A 1 168 ? 23.590 -9.225 15.300 1.00 68.50 168 GLY A O 1
ATOM 1342 N N . TYR A 1 169 ? 22.612 -7.209 15.287 1.00 77.38 169 TYR A N 1
ATOM 1343 C CA . TYR A 1 169 ? 21.556 -7.597 14.350 1.00 77.38 169 TYR A CA 1
ATOM 1344 C C . TYR A 1 169 ? 22.138 -7.945 12.973 1.00 77.38 169 TYR A C 1
ATOM 1346 O O . TYR A 1 169 ? 22.852 -7.131 12.377 1.00 77.38 169 TYR A O 1
ATOM 1354 N N . ASP A 1 170 ? 21.758 -9.109 12.440 1.00 74.88 170 ASP A N 1
ATOM 1355 C CA . ASP A 1 170 ? 22.210 -9.574 11.123 1.00 74.88 170 ASP A CA 1
ATOM 1356 C C . ASP A 1 170 ? 21.553 -8.784 9.983 1.00 74.88 170 ASP A C 1
ATOM 1358 O O . ASP A 1 170 ? 22.161 -8.558 8.936 1.00 74.88 170 ASP A O 1
ATOM 1362 N N . THR A 1 171 ? 20.312 -8.324 10.190 1.00 84.50 171 THR A N 1
ATOM 1363 C CA . THR A 1 171 ? 19.529 -7.585 9.189 1.00 84.50 171 THR A CA 1
ATOM 1364 C C . THR A 1 171 ? 18.809 -6.384 9.796 1.00 84.50 171 THR A C 1
ATOM 1366 O O . THR A 1 171 ? 18.405 -6.401 10.962 1.00 84.50 171 THR A O 1
ATOM 1369 N N . LEU A 1 172 ? 18.594 -5.343 8.985 1.00 87.62 172 LEU A N 1
ATOM 1370 C CA . LEU A 1 172 ? 17.844 -4.154 9.396 1.00 87.62 172 LEU A CA 1
ATOM 1371 C C . LEU A 1 172 ? 16.407 -4.510 9.804 1.00 87.62 172 LEU A C 1
ATOM 1373 O O . LEU A 1 172 ? 15.911 -4.042 10.826 1.00 87.62 172 LEU A O 1
ATOM 1377 N N . LYS A 1 173 ? 15.775 -5.424 9.069 1.00 89.12 173 LYS A N 1
ATOM 1378 C CA . LYS A 1 173 ? 14.447 -5.959 9.378 1.00 89.12 173 LYS A CA 1
ATOM 1379 C C . LYS A 1 173 ? 14.314 -6.464 10.822 1.00 89.12 173 LYS A C 1
ATOM 1381 O O . LYS A 1 173 ? 13.358 -6.105 11.501 1.00 89.12 173 LYS A O 1
ATOM 1386 N N . GLN A 1 174 ? 15.262 -7.275 11.300 1.00 88.06 174 GLN A N 1
ATOM 1387 C CA . GLN A 1 174 ? 15.231 -7.805 12.671 1.00 88.06 174 GLN A CA 1
ATOM 1388 C C . GLN A 1 174 ? 15.332 -6.692 13.715 1.00 88.06 174 GLN A C 1
ATOM 1390 O O . GLN A 1 174 ? 14.606 -6.705 14.709 1.00 88.06 174 GLN A O 1
ATOM 1395 N N . ALA A 1 175 ? 16.203 -5.713 13.469 1.00 89.44 175 ALA A N 1
ATOM 1396 C CA . ALA A 1 175 ? 16.351 -4.575 14.359 1.00 89.44 175 ALA A CA 1
ATOM 1397 C C . ALA A 1 175 ? 15.049 -3.771 14.443 1.00 89.44 175 ALA A C 1
ATOM 1399 O O . ALA A 1 175 ? 14.586 -3.494 15.546 1.00 89.44 175 ALA A O 1
ATOM 1400 N N . LEU A 1 176 ? 14.415 -3.490 13.298 1.00 91.88 176 LEU A N 1
ATOM 1401 C CA . LEU A 1 176 ? 13.134 -2.783 13.236 1.00 91.88 176 LEU A CA 1
ATOM 1402 C C . LEU A 1 176 ? 12.024 -3.519 13.992 1.00 91.88 176 LEU A C 1
ATOM 1404 O O . LEU A 1 176 ? 11.338 -2.889 14.791 1.00 91.88 176 LEU A O 1
ATOM 1408 N N . CYS A 1 177 ? 11.886 -4.835 13.799 1.00 91.81 177 CYS A N 1
ATOM 1409 C CA . CYS A 1 177 ? 10.928 -5.640 14.560 1.00 91.81 177 CYS A CA 1
ATOM 1410 C C . CYS A 1 177 ? 11.159 -5.522 16.072 1.00 91.81 177 CYS A C 1
ATOM 1412 O O . CYS A 1 177 ? 10.209 -5.307 16.813 1.00 91.81 177 CYS A O 1
ATOM 1414 N N . SER A 1 178 ? 12.411 -5.613 16.536 1.00 90.44 178 SER A N 1
ATOM 1415 C CA . SER A 1 178 ? 12.702 -5.574 17.977 1.00 90.44 178 SER A CA 1
ATOM 1416 C C . SER A 1 178 ? 12.584 -4.183 18.607 1.00 90.44 178 SER A C 1
ATOM 1418 O O . SER A 1 178 ? 12.143 -4.064 19.743 1.00 90.44 178 SER A O 1
ATOM 1420 N N . VAL A 1 179 ? 12.981 -3.126 17.891 1.00 90.50 179 VAL A N 1
ATOM 1421 C CA . VAL A 1 179 ? 13.030 -1.757 18.433 1.00 90.50 179 VAL A CA 1
ATOM 1422 C C . VAL A 1 179 ? 11.639 -1.144 18.494 1.00 90.50 179 VAL A C 1
ATOM 1424 O O . VAL A 1 179 ? 11.329 -0.420 19.436 1.00 90.50 179 VAL A O 1
ATOM 1427 N N . PHE A 1 180 ? 10.809 -1.432 17.492 1.00 92.44 180 PHE A N 1
ATOM 1428 C CA . PHE A 1 180 ? 9.451 -0.904 17.400 1.00 92.44 180 PHE A CA 1
ATOM 1429 C C . PHE A 1 180 ? 8.386 -1.887 17.900 1.00 92.44 180 PHE A C 1
ATOM 1431 O O . PHE A 1 180 ? 7.208 -1.548 17.835 1.00 92.44 180 PHE A O 1
ATOM 1438 N N . ASP A 1 181 ? 8.793 -3.063 18.395 1.00 93.31 181 ASP A N 1
ATOM 1439 C CA . ASP A 1 181 ? 7.905 -4.141 18.855 1.00 93.31 181 ASP A CA 1
ATOM 1440 C C . ASP A 1 181 ? 6.842 -4.500 17.801 1.00 93.31 181 ASP A C 1
ATOM 1442 O O . ASP A 1 181 ? 5.636 -4.487 18.042 1.00 93.31 181 ASP A O 1
ATOM 1446 N N . LEU A 1 182 ? 7.309 -4.734 16.569 1.00 93.69 182 LEU A N 1
ATOM 1447 C CA . LEU A 1 182 ? 6.459 -5.005 15.410 1.00 93.69 182 LEU A CA 1
ATOM 1448 C C . LEU A 1 182 ? 6.634 -6.440 14.923 1.00 93.69 182 LEU A C 1
ATOM 1450 O O . LEU A 1 182 ? 7.745 -6.873 14.597 1.00 93.69 182 LEU A O 1
ATOM 1454 N N . ASP A 1 183 ? 5.511 -7.127 14.739 1.00 93.50 183 ASP A N 1
ATOM 1455 C CA . ASP A 1 183 ? 5.471 -8.386 14.004 1.00 93.50 183 ASP A CA 1
ATOM 1456 C C . ASP A 1 183 ? 5.829 -8.183 12.523 1.00 93.50 183 ASP A C 1
ATOM 1458 O O . ASP A 1 183 ? 5.671 -7.099 11.960 1.00 93.50 183 ASP A O 1
ATOM 1462 N N . ASP A 1 184 ? 6.253 -9.254 11.841 1.00 91.06 184 ASP A N 1
ATOM 1463 C CA . ASP A 1 184 ? 6.649 -9.209 10.421 1.00 91.06 184 ASP A CA 1
ATOM 1464 C C . ASP A 1 184 ? 5.573 -8.590 9.513 1.00 91.06 184 ASP A C 1
ATOM 1466 O O . ASP A 1 184 ? 5.877 -7.828 8.596 1.00 91.06 184 ASP A O 1
ATOM 1470 N N . LEU A 1 185 ? 4.303 -8.918 9.765 1.00 92.62 185 LEU A N 1
ATOM 1471 C CA . LEU A 1 185 ? 3.179 -8.424 8.970 1.00 92.62 185 LEU A CA 1
ATOM 1472 C C . LEU A 1 185 ? 2.855 -6.959 9.272 1.00 92.62 185 LEU A C 1
ATOM 1474 O O . LEU A 1 185 ? 2.499 -6.222 8.353 1.00 92.62 185 LEU A O 1
ATOM 1478 N N . ASP A 1 186 ? 3.009 -6.535 10.524 1.00 95.06 186 ASP A N 1
ATOM 1479 C CA . ASP A 1 186 ? 2.794 -5.145 10.929 1.00 95.06 186 ASP A CA 1
ATOM 1480 C C . ASP A 1 186 ? 3.924 -4.264 10.391 1.00 95.06 186 ASP A C 1
ATOM 1482 O O . ASP A 1 186 ? 3.669 -3.208 9.808 1.00 95.06 186 ASP A O 1
ATOM 1486 N N . LEU A 1 187 ? 5.166 -4.757 10.452 1.00 94.69 187 LEU A N 1
ATOM 1487 C CA . LEU A 1 187 ? 6.319 -4.107 9.845 1.00 94.69 187 LEU A CA 1
ATOM 1488 C C . LEU A 1 187 ? 6.099 -3.874 8.346 1.00 94.69 187 LEU A C 1
ATOM 1490 O O . LEU A 1 187 ? 6.397 -2.789 7.863 1.00 94.69 187 LEU A O 1
ATOM 1494 N N . ARG A 1 188 ? 5.532 -4.829 7.594 1.00 92.69 188 ARG A N 1
ATOM 1495 C CA . ARG A 1 188 ? 5.236 -4.626 6.159 1.00 92.69 188 ARG A CA 1
ATOM 1496 C C . ARG A 1 188 ? 4.270 -3.470 5.911 1.00 92.69 188 ARG A C 1
ATOM 1498 O O . ARG A 1 188 ? 4.450 -2.750 4.932 1.00 92.69 188 ARG A O 1
ATOM 1505 N N . ILE A 1 189 ? 3.270 -3.283 6.772 1.00 93.94 189 ILE A N 1
ATOM 1506 C CA . ILE A 1 189 ? 2.328 -2.160 6.667 1.00 93.94 189 ILE A CA 1
ATOM 1507 C C . ILE A 1 189 ? 3.060 -0.845 6.927 1.00 93.94 189 ILE A C 1
ATOM 1509 O O . ILE A 1 189 ? 2.932 0.098 6.146 1.00 93.94 189 ILE A O 1
ATOM 1513 N N . VAL A 1 190 ? 3.868 -0.789 7.987 1.00 95.62 190 VAL A N 1
ATOM 1514 C CA . VAL A 1 190 ? 4.627 0.420 8.326 1.00 95.62 190 VAL A CA 1
ATOM 1515 C C . VAL A 1 190 ? 5.681 0.732 7.258 1.00 95.62 190 VAL A C 1
ATOM 1517 O O . VAL A 1 190 ? 5.838 1.889 6.883 1.00 95.62 190 VAL A O 1
ATOM 1520 N N . LEU A 1 191 ? 6.355 -0.277 6.702 1.00 94.38 191 LEU A N 1
ATOM 1521 C CA . LEU A 1 191 ? 7.305 -0.113 5.599 1.00 94.38 191 LEU A CA 1
ATOM 1522 C C . LEU A 1 191 ? 6.619 0.342 4.307 1.00 94.38 191 LEU A C 1
ATOM 1524 O O . LEU A 1 191 ? 7.192 1.147 3.582 1.00 94.38 191 LEU A O 1
ATOM 1528 N N . ALA A 1 192 ? 5.399 -0.122 4.022 1.00 92.31 192 ALA A N 1
ATOM 1529 C CA . ALA A 1 192 ? 4.618 0.398 2.903 1.00 92.31 192 ALA A CA 1
ATOM 1530 C C . ALA A 1 192 ? 4.300 1.888 3.103 1.00 92.31 192 ALA A C 1
ATOM 1532 O O . ALA A 1 192 ? 4.449 2.673 2.172 1.00 92.31 192 ALA A O 1
ATOM 1533 N N . GLN A 1 193 ? 3.951 2.301 4.326 1.00 93.81 193 GLN A N 1
ATOM 1534 C CA . GLN A 1 193 ? 3.758 3.716 4.650 1.00 93.81 193 GLN A CA 1
ATOM 1535 C C . GLN A 1 193 ? 5.068 4.515 4.560 1.00 93.81 193 GLN A C 1
ATOM 1537 O O . GLN A 1 193 ? 5.065 5.651 4.091 1.00 93.81 193 GLN A O 1
ATOM 1542 N N . ALA A 1 194 ? 6.193 3.930 4.970 1.00 95.00 194 ALA A N 1
ATOM 1543 C CA . ALA A 1 194 ? 7.508 4.549 4.844 1.00 95.00 194 ALA A CA 1
ATOM 1544 C C . ALA A 1 194 ? 7.904 4.745 3.372 1.00 95.00 194 ALA A C 1
ATOM 1546 O O . ALA A 1 194 ? 8.396 5.811 3.024 1.00 95.00 194 ALA A O 1
ATOM 1547 N N . GLU A 1 195 ? 7.611 3.776 2.500 1.00 93.19 195 GLU A N 1
ATOM 1548 C CA . GLU A 1 195 ? 7.819 3.881 1.049 1.00 93.19 195 GLU A CA 1
ATOM 1549 C C . GLU A 1 195 ? 6.983 5.007 0.419 1.00 93.19 195 GLU A C 1
ATOM 1551 O O . GLU A 1 195 ? 7.446 5.682 -0.499 1.00 93.19 195 GLU A O 1
ATOM 1556 N N . LEU A 1 196 ? 5.765 5.253 0.923 1.00 90.06 196 LEU A N 1
ATOM 1557 C CA . LEU A 1 196 ? 4.938 6.384 0.480 1.00 90.06 196 LEU A CA 1
ATOM 1558 C C . LEU A 1 196 ? 5.541 7.740 0.870 1.00 90.06 196 LEU A C 1
ATOM 1560 O O . LEU A 1 196 ? 5.436 8.694 0.102 1.00 90.06 196 LEU A O 1
ATOM 1564 N N . LEU A 1 197 ? 6.155 7.830 2.052 1.00 92.62 197 LEU A N 1
ATOM 1565 C CA . LEU A 1 197 ? 6.778 9.060 2.554 1.00 92.62 197 LEU A CA 1
ATOM 1566 C C . LEU A 1 197 ? 8.159 9.309 1.933 1.00 92.62 197 LEU A C 1
ATOM 1568 O O . LEU A 1 197 ? 8.508 10.449 1.636 1.00 92.62 197 LEU A O 1
ATOM 1572 N N . GLN A 1 198 ? 8.939 8.245 1.745 1.00 93.81 198 GLN A N 1
ATOM 1573 C CA . GLN A 1 198 ? 10.274 8.263 1.161 1.00 93.81 198 GLN A CA 1
ATOM 1574 C C . GLN A 1 198 ? 10.416 7.100 0.161 1.00 93.81 198 GLN A C 1
ATOM 1576 O O . GLN A 1 198 ? 10.759 5.982 0.557 1.00 93.81 198 GLN A O 1
ATOM 1581 N N . PRO A 1 199 ? 10.198 7.356 -1.142 1.00 91.31 199 PRO A N 1
ATOM 1582 C CA . PRO A 1 199 ? 10.353 6.343 -2.182 1.00 91.31 199 PRO A CA 1
ATOM 1583 C C . PRO A 1 199 ? 11.757 5.721 -2.188 1.00 91.31 199 PRO A C 1
ATOM 1585 O O . PRO A 1 199 ? 12.761 6.422 -2.054 1.00 91.31 199 PRO A O 1
ATOM 1588 N N . GLY A 1 200 ? 11.830 4.402 -2.359 1.00 89.06 200 GLY A N 1
ATOM 1589 C CA . GLY A 1 200 ? 13.059 3.607 -2.317 1.00 89.06 200 GLY A CA 1
ATOM 1590 C C . GLY A 1 200 ? 13.451 3.104 -0.923 1.00 89.06 200 GLY A C 1
ATOM 1591 O O . GLY A 1 200 ? 14.361 2.276 -0.816 1.00 89.06 200 GLY A O 1
ATOM 1592 N N . PHE A 1 201 ? 12.766 3.542 0.138 1.00 92.00 201 PHE A N 1
ATOM 1593 C CA . PHE A 1 201 ? 13.061 3.117 1.505 1.00 92.00 201 PHE A CA 1
ATOM 1594 C C . PHE A 1 201 ? 12.840 1.616 1.719 1.00 92.00 201 PHE A C 1
ATOM 1596 O O . PHE A 1 201 ? 13.656 0.961 2.362 1.00 92.00 201 PHE A O 1
ATOM 1603 N N . TYR A 1 202 ? 11.783 1.042 1.144 1.00 90.50 202 TYR A N 1
ATOM 1604 C CA . TYR A 1 202 ? 11.491 -0.387 1.237 1.00 90.50 202 TYR A CA 1
ATOM 1605 C C . TYR A 1 202 ? 12.638 -1.227 0.675 1.00 90.50 202 TYR A C 1
ATOM 1607 O O . TYR A 1 202 ? 13.071 -2.194 1.299 1.00 90.50 202 TYR A O 1
ATOM 1615 N N . SER A 1 203 ? 13.159 -0.829 -0.489 1.00 87.00 203 SER A N 1
ATOM 1616 C CA . SER A 1 203 ? 14.286 -1.517 -1.125 1.00 87.00 203 SER A CA 1
ATOM 1617 C C . SER A 1 203 ? 15.529 -1.450 -0.245 1.00 87.00 203 SER A C 1
ATOM 1619 O O . SER A 1 203 ? 16.181 -2.469 -0.055 1.00 87.00 203 SER A O 1
ATOM 1621 N N . TYR A 1 204 ? 15.817 -0.284 0.341 1.00 86.69 204 TYR A N 1
ATOM 1622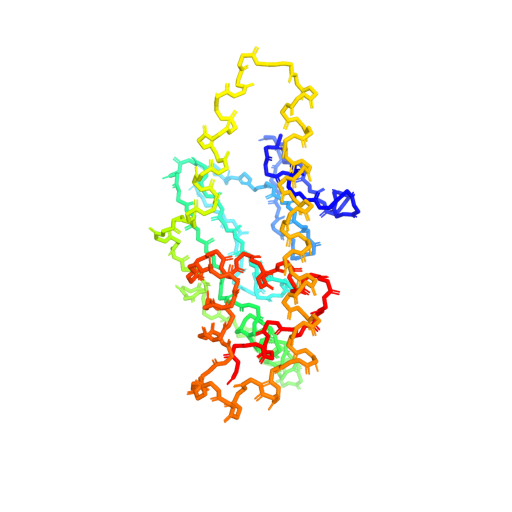 C CA . TYR A 1 204 ? 16.923 -0.100 1.284 1.00 86.69 204 TYR A CA 1
ATOM 1623 C C . TYR A 1 204 ? 16.765 -0.932 2.566 1.00 86.69 204 TYR A C 1
ATOM 1625 O O . TYR A 1 204 ? 17.739 -1.480 3.068 1.00 86.69 204 TYR A O 1
ATOM 1633 N N . ALA A 1 205 ? 15.546 -1.037 3.101 1.00 85.06 205 ALA A N 1
ATOM 1634 C CA . ALA A 1 205 ? 15.287 -1.736 4.356 1.00 85.06 205 ALA A CA 1
ATOM 1635 C C . ALA A 1 205 ? 15.313 -3.269 4.232 1.00 85.06 205 ALA A C 1
ATOM 1637 O O . ALA A 1 205 ? 15.574 -3.963 5.218 1.00 85.06 205 ALA A O 1
ATOM 1638 N N . MET A 1 206 ? 15.000 -3.785 3.040 1.00 80.88 206 MET A N 1
ATOM 1639 C CA . MET A 1 206 ? 14.820 -5.215 2.771 1.00 80.88 206 MET A CA 1
ATOM 1640 C C . MET A 1 206 ? 15.977 -5.853 1.983 1.00 80.88 206 MET A C 1
ATOM 1642 O O . MET A 1 206 ? 15.925 -7.060 1.743 1.00 80.88 206 MET A O 1
ATOM 1646 N N . THR A 1 207 ? 16.994 -5.073 1.588 1.00 66.31 207 THR A N 1
ATOM 1647 C CA . THR A 1 207 ? 18.268 -5.577 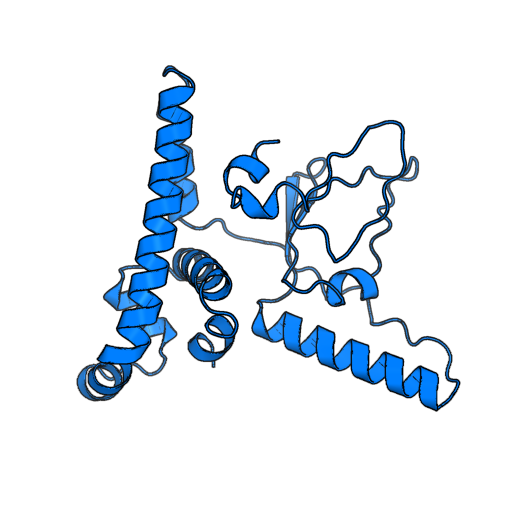1.032 1.00 66.31 207 THR A CA 1
ATOM 1648 C C . THR A 1 207 ? 19.301 -5.835 2.121 1.00 66.31 207 THR A C 1
ATOM 1650 O O . THR A 1 207 ? 20.094 -6.782 1.923 1.00 66.31 207 THR A O 1
#

Sequence (207 aa):
MWIAQFSDPSELPVSRLCLSYTQWSFHPGLSIQGIVRSSNGEVNLSAQKLIQSSRPLTVVDISRGTVKQTGPPDIHARRNVAALHQELLSLWHELPDISAPSESLLEPVRAAAPLVKQFLHDYDRLISCDGQVRQNFIRAFLRSLQYTALAIITWTQHEWAVQRRRSGYDTLKQALCSVFDLDDLDLRIVLAQAELLQPGFYSYAMT